Protein AF-A0A120G9X4-F1 (afdb_monomer_lite)

pLDDT: mean 88.67, std 13.16, range [41.5, 98.5]

Foldseek 3Di:
DPPPVVVVLVVLLVVLVVQLCVFQAVVLLVVLVVCLVDQPVNLQCLLLSLLLNLLSQQQSQCLSVLHNVRSLVRSVVSSVVSVVSSVVSPQDPWPAVVLLVLLSNLSSLLSNLQSNLLCVQVPSCSSVVSSVLSVVLVVVLVCLQVPPPPDDLLVLLLRLSSLSSQSNSCRSVVPCPQLNPLSSCLSNQLSCLSVVCVPPHDNPCNCVSSVVSSVVSSVSSVCSCVVVVNPHPSGRRD

Structure (mmCIF, N/CA/C/O backbone):
data_AF-A0A120G9X4-F1
#
_entry.id   AF-A0A120G9X4-F1
#
loop_
_atom_site.group_PDB
_atom_site.id
_atom_site.type_symbol
_atom_site.label_atom_id
_atom_site.label_alt_id
_atom_site.label_comp_id
_atom_site.label_asym_id
_atom_site.label_entity_id
_atom_site.label_seq_id
_atom_site.pdbx_PDB_ins_code
_atom_site.Cartn_x
_atom_site.Cartn_y
_atom_site.Cartn_z
_atom_site.occupancy
_atom_site.B_iso_or_equiv
_atom_site.auth_seq_id
_atom_site.auth_comp_id
_atom_site.auth_asym_id
_atom_site.auth_atom_id
_atom_site.pdbx_PDB_model_num
ATOM 1 N N . MET A 1 1 ? -6.117 -11.565 43.610 1.00 41.62 1 MET A N 1
ATOM 2 C CA . MET A 1 1 ? -6.584 -12.340 42.440 1.00 41.62 1 MET A CA 1
ATOM 3 C C . MET A 1 1 ? -6.349 -11.504 41.195 1.00 41.62 1 MET A C 1
ATOM 5 O O . MET A 1 1 ? -7.044 -10.517 40.993 1.00 41.62 1 MET A O 1
ATOM 9 N N . ASN A 1 2 ? -5.327 -11.844 40.410 1.00 41.59 2 ASN A N 1
ATOM 10 C CA . ASN A 1 2 ? -5.073 -11.199 39.125 1.00 41.59 2 ASN A CA 1
ATOM 11 C C . ASN A 1 2 ? -6.124 -11.704 38.139 1.00 41.59 2 ASN A C 1
ATOM 13 O O . ASN A 1 2 ? -6.166 -12.894 37.839 1.00 41.59 2 ASN A O 1
ATOM 17 N N . SER A 1 3 ? -7.007 -10.814 37.696 1.00 41.50 3 SER A N 1
ATOM 18 C CA . SER A 1 3 ? -8.066 -11.170 36.759 1.00 41.50 3 SER A CA 1
ATOM 19 C C . SER A 1 3 ? -7.439 -11.645 35.432 1.00 41.50 3 SER A C 1
ATOM 21 O O . SER A 1 3 ? -6.643 -10.898 34.850 1.00 41.50 3 SER A O 1
ATOM 23 N N . PRO A 1 4 ? -7.770 -12.847 34.919 1.00 51.06 4 PRO A N 1
ATOM 24 C CA . PRO A 1 4 ? -7.198 -13.407 33.683 1.00 51.06 4 PRO A CA 1
ATOM 25 C C . PRO A 1 4 ? -7.509 -12.586 32.413 1.00 51.06 4 PRO A C 1
ATOM 27 O O . PRO A 1 4 ? -7.002 -12.872 31.332 1.00 51.06 4 PRO A O 1
ATOM 30 N N . THR A 1 5 ? -8.296 -11.515 32.528 1.00 51.66 5 THR A N 1
ATOM 31 C CA . THR A 1 5 ? -8.677 -10.621 31.429 1.00 51.66 5 THR A CA 1
ATOM 32 C C . THR A 1 5 ? -7.565 -9.672 30.970 1.00 51.66 5 THR A C 1
ATOM 34 O O . THR A 1 5 ? -7.611 -9.196 29.836 1.00 51.66 5 THR A O 1
ATOM 37 N N . ASN A 1 6 ? -6.558 -9.390 31.806 1.00 44.16 6 ASN A N 1
ATOM 38 C CA . ASN A 1 6 ? -5.509 -8.417 31.462 1.00 44.16 6 ASN A CA 1
ATOM 39 C C . ASN A 1 6 ? -4.395 -9.014 30.588 1.00 44.16 6 ASN A C 1
ATOM 41 O O . ASN A 1 6 ? -3.895 -8.335 29.692 1.00 44.16 6 ASN A O 1
ATOM 45 N N . ALA A 1 7 ? -4.061 -10.295 30.773 1.00 43.41 7 ALA A N 1
ATOM 46 C CA . ALA A 1 7 ? -3.074 -10.988 29.938 1.00 43.41 7 ALA A CA 1
ATOM 47 C C . ALA A 1 7 ? -3.547 -11.111 28.476 1.00 43.41 7 ALA A C 1
ATOM 49 O O . ALA A 1 7 ? -2.760 -10.948 27.543 1.00 43.41 7 ALA A O 1
ATOM 50 N N . HIS A 1 8 ? -4.858 -11.294 28.272 1.00 44.09 8 HIS A N 1
ATOM 51 C CA . HIS A 1 8 ? -5.455 -11.388 26.941 1.00 44.09 8 HIS A CA 1
ATOM 52 C C . HIS A 1 8 ? -5.400 -10.072 26.152 1.00 44.09 8 HIS A C 1
ATOM 54 O O . HIS A 1 8 ? -5.265 -10.118 24.937 1.00 44.09 8 HIS A O 1
ATOM 60 N N . ARG A 1 9 ? -5.442 -8.902 26.806 1.00 48.69 9 ARG A N 1
ATOM 61 C CA . ARG A 1 9 ? -5.284 -7.603 26.118 1.00 48.69 9 ARG A CA 1
ATOM 62 C C . ARG A 1 9 ? -3.825 -7.242 25.831 1.00 48.69 9 ARG A C 1
ATOM 64 O O . ARG A 1 9 ? -3.584 -6.450 24.931 1.00 48.69 9 ARG A O 1
ATOM 71 N N . ALA A 1 10 ? -2.866 -7.813 26.564 1.00 50.06 10 ALA A N 1
ATOM 72 C CA . ALA A 1 10 ? -1.439 -7.509 26.423 1.00 50.06 10 ALA A CA 1
ATOM 73 C C . ALA A 1 10 ? -0.728 -8.330 25.326 1.00 50.06 10 ALA A C 1
ATOM 75 O O . ALA A 1 10 ? 0.195 -7.826 24.695 1.00 50.06 10 ALA A O 1
ATOM 76 N N . ALA A 1 11 ? -1.167 -9.564 25.043 1.00 54.75 11 ALA A N 1
ATOM 77 C CA . ALA A 1 11 ? -0.566 -10.403 23.992 1.00 54.75 11 ALA A CA 1
ATOM 78 C C . ALA A 1 11 ? -0.955 -9.978 22.556 1.00 54.75 11 ALA A C 1
ATOM 80 O O . ALA A 1 11 ? -0.203 -10.174 21.603 1.00 54.75 11 ALA A O 1
ATOM 81 N N . TRP A 1 12 ? -2.128 -9.368 22.399 1.00 62.56 12 TRP A N 1
ATOM 82 C CA . TRP A 1 12 ? -2.697 -8.954 21.115 1.00 62.56 12 TRP A CA 1
ATOM 83 C C . TRP A 1 12 ? -1.966 -7.783 20.437 1.00 62.56 12 TRP A C 1
ATOM 85 O O . TRP A 1 12 ? -1.772 -7.855 19.223 1.00 62.56 12 TRP A O 1
ATOM 95 N N . PRO A 1 13 ? -1.484 -6.746 21.154 1.00 76.12 13 PRO A N 1
ATOM 96 C CA . PRO A 1 13 ? -0.666 -5.715 20.527 1.00 76.12 13 PRO A CA 1
ATOM 97 C C . PRO A 1 13 ? 0.665 -6.270 20.010 1.00 76.12 13 PRO A C 1
ATOM 99 O O . PRO A 1 13 ? 1.096 -5.861 18.938 1.00 76.12 13 PRO A O 1
ATOM 102 N N . VAL A 1 14 ? 1.294 -7.232 20.700 1.00 89.62 14 VAL A N 1
ATOM 103 C CA . VAL A 1 14 ? 2.577 -7.810 20.253 1.00 89.62 14 VAL A CA 1
ATOM 104 C C . VAL A 1 14 ? 2.416 -8.540 18.923 1.00 89.62 14 VAL A C 1
ATOM 106 O O . VAL A 1 14 ? 3.182 -8.285 17.999 1.00 89.62 14 VAL A O 1
ATOM 109 N N . LEU A 1 15 ? 1.398 -9.397 18.793 1.00 93.00 15 LEU A N 1
ATOM 110 C CA . LEU A 1 15 ? 1.128 -10.106 17.538 1.00 93.00 15 LEU A CA 1
ATOM 111 C C . LEU A 1 15 ? 0.832 -9.137 16.390 1.00 93.00 15 LEU A C 1
ATOM 113 O O . LEU A 1 15 ? 1.376 -9.309 15.303 1.00 93.00 15 LEU A O 1
ATOM 117 N N . ALA A 1 16 ? 0.044 -8.087 16.635 1.00 92.81 16 ALA A N 1
ATOM 118 C CA . ALA A 1 16 ? -0.230 -7.074 15.623 1.00 92.81 16 ALA A CA 1
ATOM 119 C C . ALA A 1 16 ? 1.066 -6.393 15.139 1.00 92.81 16 ALA A C 1
ATOM 121 O O . ALA A 1 16 ? 1.308 -6.309 13.937 1.00 92.81 16 ALA A O 1
ATOM 122 N N . TRP A 1 17 ? 1.956 -5.988 16.048 1.00 95.69 17 TRP A N 1
ATOM 123 C CA . TRP A 1 17 ? 3.245 -5.394 15.674 1.00 95.69 17 TRP A CA 1
ATOM 124 C C . TRP A 1 17 ? 4.194 -6.378 14.986 1.00 95.69 17 TRP A C 1
ATOM 126 O O . TRP A 1 17 ? 4.882 -5.990 14.043 1.00 95.69 17 TRP A O 1
ATOM 136 N N . LEU A 1 18 ? 4.189 -7.655 15.382 1.00 96.12 18 LEU A N 1
ATOM 137 C CA . LEU A 1 18 ? 4.903 -8.701 14.650 1.00 96.12 18 LEU A CA 1
ATOM 138 C C . LEU A 1 18 ? 4.371 -8.827 13.219 1.00 96.12 18 LEU A C 1
ATOM 140 O O . LEU A 1 18 ? 5.168 -8.894 12.292 1.00 96.12 18 LEU A O 1
ATOM 144 N N . THR A 1 19 ? 3.050 -8.780 13.005 1.00 95.31 19 THR A N 1
ATOM 145 C CA . THR A 1 19 ? 2.491 -8.809 11.642 1.00 95.31 19 THR A CA 1
ATOM 146 C C . THR A 1 19 ? 2.863 -7.576 10.818 1.00 95.31 19 THR A C 1
ATOM 148 O O . THR A 1 19 ? 3.171 -7.723 9.638 1.00 95.31 19 THR A O 1
ATOM 151 N N . VAL A 1 20 ? 2.923 -6.386 11.433 1.00 96.44 20 VAL A N 1
ATOM 152 C CA . VAL A 1 20 ? 3.433 -5.162 10.787 1.00 96.44 20 VAL A CA 1
ATOM 153 C C . VAL A 1 20 ? 4.882 -5.359 10.344 1.00 96.44 20 VAL A C 1
ATOM 155 O O . VAL A 1 20 ? 5.210 -5.082 9.194 1.00 96.44 20 VAL A O 1
ATOM 158 N N . ALA A 1 21 ? 5.747 -5.858 11.231 1.00 96.88 21 ALA A N 1
ATOM 159 C CA . ALA A 1 21 ? 7.154 -6.086 10.916 1.00 96.88 21 ALA A CA 1
ATOM 160 C C . ALA A 1 21 ? 7.331 -7.154 9.825 1.00 96.88 21 ALA A C 1
ATOM 162 O O . ALA A 1 21 ? 8.104 -6.959 8.887 1.00 96.88 21 ALA A O 1
ATOM 163 N N . LEU A 1 22 ? 6.591 -8.263 9.915 1.00 96.94 22 LEU A N 1
ATOM 164 C CA . LEU A 1 22 ? 6.694 -9.378 8.978 1.00 96.94 22 LEU A CA 1
ATOM 165 C C . LEU A 1 22 ? 6.179 -9.013 7.584 1.00 96.94 22 LEU A C 1
ATOM 167 O O . LEU A 1 22 ? 6.921 -9.149 6.617 1.00 96.94 22 LEU A O 1
ATOM 171 N N . LEU A 1 23 ? 4.939 -8.531 7.468 1.00 96.38 23 LEU A N 1
ATOM 172 C CA . LEU A 1 23 ? 4.324 -8.249 6.166 1.00 96.38 23 LEU A CA 1
ATOM 173 C C . LEU A 1 23 ? 4.741 -6.899 5.588 1.00 96.38 23 LEU A C 1
ATOM 175 O O . LEU A 1 23 ? 4.760 -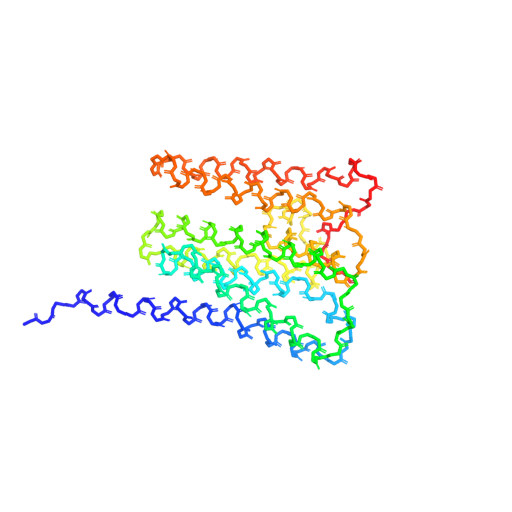6.727 4.375 1.00 96.38 23 LEU A O 1
ATOM 179 N N . GLY A 1 24 ? 5.067 -5.940 6.450 1.00 93.75 24 GLY A N 1
ATOM 180 C CA . GLY A 1 24 ? 5.417 -4.590 6.039 1.00 93.75 24 GLY A CA 1
ATOM 181 C C . GLY A 1 24 ? 6.896 -4.384 5.710 1.00 93.75 24 GLY A C 1
ATOM 182 O O . GLY A 1 24 ? 7.213 -3.514 4.904 1.00 93.75 24 GLY A O 1
ATOM 183 N N . ILE A 1 25 ? 7.802 -5.162 6.318 1.00 96.94 25 ILE A N 1
ATOM 184 C CA . ILE A 1 25 ? 9.256 -4.995 6.147 1.00 96.94 25 ILE A CA 1
ATOM 185 C C . ILE A 1 25 ? 9.936 -6.300 5.758 1.00 96.94 25 ILE A C 1
ATOM 187 O O . ILE A 1 25 ? 10.590 -6.340 4.718 1.00 96.94 25 ILE A O 1
ATOM 191 N N . ALA A 1 26 ? 9.813 -7.351 6.573 1.00 97.62 26 ALA A N 1
ATOM 192 C CA . ALA A 1 26 ? 10.621 -8.556 6.405 1.00 97.62 26 ALA A CA 1
ATOM 193 C C . ALA A 1 26 ? 10.322 -9.263 5.078 1.00 97.62 26 ALA A C 1
ATOM 195 O O . ALA A 1 26 ? 11.243 -9.498 4.304 1.00 97.62 26 ALA A O 1
ATOM 196 N N . ALA A 1 27 ? 9.051 -9.541 4.775 1.00 97.31 27 ALA A N 1
ATOM 197 C CA . ALA A 1 27 ? 8.662 -10.200 3.531 1.00 97.31 27 ALA A CA 1
ATOM 198 C C . ALA A 1 27 ? 9.022 -9.370 2.278 1.00 97.31 27 ALA A C 1
ATOM 200 O O . ALA A 1 27 ? 9.686 -9.925 1.404 1.00 97.31 27 ALA A O 1
ATOM 201 N N . PRO A 1 28 ? 8.715 -8.056 2.189 1.00 97.00 28 PRO A N 1
ATOM 202 C CA . PRO A 1 28 ? 9.179 -7.213 1.082 1.00 97.00 28 PRO A CA 1
ATOM 203 C C . PRO A 1 28 ? 10.707 -7.167 0.931 1.00 97.00 28 PRO A C 1
ATOM 205 O O . PRO A 1 28 ? 11.222 -7.244 -0.180 1.00 97.00 28 PRO A O 1
ATOM 208 N N . THR A 1 29 ? 11.442 -7.083 2.044 1.00 97.69 29 THR A N 1
ATOM 209 C CA . THR A 1 29 ? 12.916 -7.077 2.047 1.00 97.69 29 THR A CA 1
ATOM 210 C C . THR A 1 29 ? 13.467 -8.401 1.523 1.00 97.69 29 THR A C 1
ATOM 212 O O . THR A 1 29 ? 14.329 -8.401 0.652 1.00 97.69 29 THR A O 1
ATOM 215 N N . ILE A 1 30 ? 12.947 -9.531 2.013 1.00 97.44 30 ILE A N 1
ATOM 216 C CA . ILE A 1 30 ? 13.337 -10.868 1.548 1.00 97.44 30 ILE A CA 1
ATOM 217 C C . ILE A 1 30 ? 13.017 -11.031 0.060 1.00 97.44 30 ILE A C 1
ATOM 219 O O . ILE A 1 30 ? 13.845 -11.563 -0.669 1.00 97.44 30 ILE A O 1
ATOM 223 N N . ALA A 1 31 ? 11.864 -10.539 -0.402 1.00 95.81 31 ALA A N 1
ATOM 224 C CA . ALA A 1 31 ? 11.497 -10.585 -1.814 1.00 95.81 31 ALA A CA 1
ATOM 225 C C . ALA A 1 31 ? 12.484 -9.796 -2.692 1.00 95.81 31 ALA A C 1
ATOM 227 O O . ALA A 1 31 ? 12.963 -10.334 -3.684 1.00 95.81 31 ALA A O 1
ATOM 228 N N . LEU A 1 32 ? 12.858 -8.569 -2.305 1.00 95.75 32 LEU A N 1
ATOM 229 C CA . LEU A 1 32 ? 13.875 -7.796 -3.035 1.00 95.75 32 LEU A CA 1
ATOM 230 C C . LEU A 1 32 ? 15.226 -8.519 -3.067 1.00 95.75 32 LEU A C 1
ATOM 232 O O . LEU A 1 32 ? 15.856 -8.591 -4.117 1.00 95.75 32 LEU A O 1
ATOM 236 N N . LEU A 1 33 ? 15.655 -9.085 -1.935 1.00 96.25 33 LEU A N 1
ATOM 237 C CA . LEU A 1 33 ? 16.913 -9.830 -1.848 1.00 96.25 33 LEU A CA 1
ATOM 238 C C . LEU A 1 33 ? 16.900 -11.092 -2.718 1.00 96.25 33 LEU A C 1
ATOM 240 O O . LEU A 1 33 ? 17.894 -11.383 -3.374 1.00 96.25 33 LEU A O 1
ATOM 244 N N . ALA A 1 34 ? 15.781 -11.816 -2.758 1.00 95.00 34 ALA A N 1
ATOM 245 C CA . ALA A 1 34 ? 15.625 -13.011 -3.584 1.00 95.00 34 ALA A CA 1
ATOM 246 C C . ALA A 1 34 ? 15.650 -12.706 -5.092 1.00 95.00 34 ALA A C 1
ATOM 248 O O . ALA A 1 34 ? 15.987 -13.578 -5.885 1.00 95.00 34 ALA A O 1
ATOM 249 N N . LEU A 1 35 ? 15.309 -11.476 -5.489 1.00 93.31 35 LEU A N 1
ATOM 250 C CA . LEU A 1 35 ? 15.298 -11.028 -6.885 1.00 93.31 35 LEU A CA 1
ATOM 251 C C . LEU A 1 35 ? 16.579 -10.284 -7.294 1.00 93.31 35 LEU A C 1
ATOM 253 O O . LEU A 1 35 ? 16.711 -9.890 -8.449 1.00 93.31 35 LEU A O 1
ATOM 257 N N . ALA A 1 36 ? 17.532 -10.100 -6.377 1.00 90.69 36 ALA A N 1
ATOM 258 C CA . ALA A 1 36 ? 18.712 -9.262 -6.591 1.00 90.69 36 ALA A CA 1
ATOM 259 C C . ALA A 1 36 ? 19.686 -9.793 -7.659 1.00 90.69 36 ALA A C 1
ATOM 261 O O . ALA A 1 36 ? 20.534 -9.045 -8.138 1.00 90.69 36 ALA A O 1
ATOM 262 N N . GLU A 1 37 ? 19.586 -11.070 -8.040 1.00 86.69 37 GLU A N 1
ATOM 263 C CA . GLU A 1 37 ? 20.496 -11.685 -9.015 1.00 86.69 37 GLU A CA 1
ATOM 264 C C . GLU A 1 37 ? 20.316 -11.130 -10.434 1.00 86.69 37 GLU A C 1
ATOM 266 O O . GLU A 1 37 ? 21.256 -11.143 -11.230 1.00 86.69 37 GLU A O 1
ATOM 271 N N . THR A 1 38 ? 19.120 -10.635 -10.768 1.00 85.75 38 THR A N 1
ATOM 272 C CA . THR A 1 38 ? 18.814 -10.120 -12.107 1.00 85.75 38 THR A CA 1
ATOM 273 C C . THR A 1 38 ? 17.996 -8.836 -12.037 1.00 85.75 38 THR A C 1
ATOM 275 O O . THR A 1 38 ? 17.010 -8.729 -11.313 1.00 85.75 38 THR A O 1
ATOM 278 N N . LEU A 1 39 ? 18.391 -7.838 -12.834 1.00 86.94 39 LEU A N 1
ATOM 279 C CA . LEU A 1 39 ? 17.760 -6.518 -12.797 1.00 86.94 39 LEU A CA 1
ATOM 280 C C . LEU A 1 39 ? 16.302 -6.537 -13.284 1.00 86.94 39 LEU A C 1
ATOM 282 O O . LEU A 1 39 ? 15.476 -5.792 -12.766 1.00 86.94 39 LEU A O 1
ATOM 286 N N . GLN A 1 40 ? 15.983 -7.370 -14.276 1.00 89.00 40 GLN A N 1
ATOM 287 C CA . GLN A 1 40 ? 14.663 -7.363 -14.906 1.00 89.00 40 GLN A CA 1
ATOM 288 C C . GLN A 1 40 ? 13.548 -7.804 -13.929 1.00 89.00 40 GLN A C 1
ATOM 290 O O . GLN A 1 40 ? 12.656 -6.997 -13.679 1.00 89.00 40 GLN A O 1
ATOM 295 N N . PRO A 1 41 ? 13.638 -8.964 -13.244 1.00 88.50 41 PRO A N 1
ATOM 296 C CA . PRO A 1 41 ? 12.674 -9.335 -12.204 1.00 88.50 41 PRO A CA 1
ATOM 297 C C . PRO A 1 41 ? 12.582 -8.332 -11.051 1.00 88.50 41 PRO A C 1
ATOM 299 O O . PRO A 1 41 ? 11.506 -8.142 -10.487 1.00 88.50 41 PRO A O 1
ATOM 302 N N . LEU A 1 42 ? 13.686 -7.662 -10.703 1.00 89.19 42 LEU A N 1
ATOM 303 C CA . LEU A 1 42 ? 13.687 -6.620 -9.676 1.00 89.19 42 LEU A CA 1
ATOM 304 C C . LEU A 1 42 ? 12.862 -5.392 -10.102 1.00 89.19 42 LEU A C 1
ATOM 306 O O . LEU A 1 42 ? 12.105 -4.852 -9.294 1.00 89.19 42 LEU A O 1
ATOM 310 N N . LEU A 1 43 ? 12.975 -4.962 -11.363 1.00 89.00 43 LEU A N 1
ATOM 311 C CA . LEU A 1 43 ? 12.152 -3.887 -11.930 1.00 89.00 43 LEU A CA 1
ATOM 312 C C . LEU A 1 43 ? 10.673 -4.298 -11.983 1.00 89.00 43 LEU A C 1
ATOM 314 O O . LEU A 1 43 ? 9.802 -3.553 -11.530 1.00 89.00 43 LEU A O 1
ATOM 318 N N . ASP A 1 44 ? 10.396 -5.511 -12.454 1.00 88.62 44 ASP A N 1
ATOM 319 C CA . ASP A 1 44 ? 9.039 -6.024 -12.660 1.00 88.62 44 ASP A CA 1
ATOM 320 C C . ASP A 1 44 ? 8.299 -6.288 -11.335 1.00 88.62 44 ASP A C 1
ATOM 322 O O . ASP A 1 44 ? 7.093 -6.059 -11.228 1.00 88.62 44 ASP A O 1
ATOM 326 N N . ALA A 1 45 ? 9.016 -6.674 -10.278 1.00 91.50 45 ALA A N 1
ATOM 327 C CA . ALA A 1 45 ? 8.446 -6.889 -8.948 1.00 91.50 45 ALA A CA 1
ATOM 328 C C . ALA A 1 45 ? 8.542 -5.668 -8.014 1.00 91.50 45 ALA A C 1
ATOM 330 O O . ALA A 1 45 ? 7.921 -5.660 -6.948 1.00 91.50 45 ALA A O 1
ATOM 331 N N . GLY A 1 46 ? 9.272 -4.612 -8.386 1.00 91.75 46 GLY A N 1
ATOM 332 C CA . GLY A 1 46 ? 9.474 -3.438 -7.529 1.00 91.75 46 GLY A CA 1
ATOM 333 C C . GLY A 1 46 ? 8.165 -2.743 -7.137 1.00 91.75 46 GLY A C 1
ATOM 334 O O . GLY A 1 46 ? 7.939 -2.447 -5.962 1.00 91.75 46 GLY A O 1
ATOM 335 N N . GLY A 1 47 ? 7.265 -2.544 -8.106 1.00 93.31 47 GLY A N 1
ATOM 336 C CA . GLY A 1 47 ? 5.933 -1.980 -7.881 1.00 93.31 47 GLY A CA 1
ATOM 337 C C . GLY A 1 47 ? 5.060 -2.778 -6.901 1.00 93.31 47 GLY A C 1
ATOM 338 O O . GLY A 1 47 ? 4.635 -2.200 -5.893 1.00 93.31 47 GLY A O 1
ATOM 339 N N . PRO A 1 48 ? 4.794 -4.083 -7.125 1.00 94.75 48 PRO A N 1
ATOM 340 C CA . PRO A 1 48 ? 3.951 -4.859 -6.218 1.00 94.75 48 PRO A CA 1
ATOM 341 C C . PRO A 1 48 ? 4.591 -5.044 -4.837 1.00 94.75 48 PRO A C 1
ATOM 343 O O . PRO A 1 48 ? 3.882 -4.963 -3.833 1.00 94.75 48 PRO A O 1
ATOM 346 N N . ILE A 1 49 ? 5.918 -5.214 -4.746 1.00 96.81 49 ILE A N 1
ATOM 347 C CA . ILE A 1 49 ? 6.617 -5.317 -3.456 1.00 96.81 49 ILE A CA 1
ATOM 348 C C . ILE A 1 49 ? 6.453 -4.027 -2.644 1.00 96.81 49 ILE A C 1
ATOM 350 O O . ILE A 1 49 ? 6.111 -4.081 -1.459 1.00 96.81 49 ILE A O 1
ATOM 354 N N . LEU A 1 50 ? 6.646 -2.861 -3.272 1.00 97.12 50 LEU A N 1
ATOM 355 C CA . LEU A 1 50 ? 6.466 -1.572 -2.605 1.00 97.12 50 LEU A CA 1
ATOM 356 C C . LEU A 1 50 ? 5.003 -1.358 -2.189 1.00 97.12 50 LEU A C 1
ATOM 358 O O . LEU A 1 50 ? 4.744 -0.938 -1.062 1.00 97.12 50 LEU A O 1
ATOM 362 N N . ALA A 1 51 ? 4.041 -1.686 -3.057 1.00 97.81 51 ALA A N 1
ATOM 363 C CA . ALA A 1 51 ? 2.613 -1.601 -2.752 1.00 97.81 51 ALA A CA 1
ATOM 364 C C . ALA A 1 51 ? 2.226 -2.446 -1.538 1.00 97.81 51 ALA A C 1
ATOM 366 O O . ALA A 1 51 ? 1.632 -1.919 -0.596 1.00 97.81 51 ALA A O 1
ATOM 367 N N . LEU A 1 52 ? 2.609 -3.723 -1.522 1.00 97.94 52 LEU A N 1
ATOM 368 C CA . LEU A 1 52 ? 2.306 -4.635 -0.422 1.00 97.94 52 LEU A CA 1
ATOM 369 C C . LEU A 1 52 ? 3.032 -4.246 0.870 1.00 97.94 52 LEU A C 1
ATOM 371 O O . LEU A 1 52 ? 2.419 -4.284 1.935 1.00 97.94 52 LEU A O 1
ATOM 375 N N . GLY A 1 53 ? 4.288 -3.796 0.793 1.00 98.00 53 GLY A N 1
ATOM 376 C CA . GLY A 1 53 ? 5.030 -3.308 1.959 1.00 98.00 53 GLY A CA 1
ATOM 377 C C . GLY A 1 53 ? 4.385 -2.071 2.592 1.00 98.00 53 GLY A C 1
ATOM 378 O O . GLY A 1 53 ? 4.127 -2.047 3.798 1.00 98.00 53 GLY A O 1
ATOM 379 N N . LEU A 1 54 ? 4.033 -1.067 1.779 1.00 98.50 54 LEU A N 1
ATOM 380 C CA . LEU A 1 54 ? 3.321 0.132 2.239 1.00 98.50 54 LEU A CA 1
ATOM 381 C C . LEU A 1 54 ? 1.935 -0.197 2.795 1.00 98.50 54 LEU A C 1
ATOM 383 O O . LEU A 1 54 ? 1.513 0.387 3.795 1.00 98.50 54 LEU A O 1
ATOM 387 N N . MET A 1 55 ? 1.225 -1.131 2.164 1.00 98.38 55 MET A N 1
ATOM 388 C CA . MET A 1 55 ? -0.080 -1.588 2.619 1.00 98.38 55 MET A CA 1
ATOM 389 C C . MET A 1 55 ? 0.028 -2.316 3.961 1.00 98.38 55 MET A C 1
ATOM 391 O O . MET A 1 55 ? -0.700 -1.972 4.890 1.00 98.38 55 MET A O 1
ATOM 395 N N . GLY A 1 56 ? 0.972 -3.249 4.103 1.00 97.50 56 GLY A N 1
ATOM 396 C CA . GLY A 1 56 ? 1.249 -3.967 5.345 1.00 97.50 56 GLY A CA 1
ATOM 397 C C . GLY A 1 56 ? 1.615 -3.019 6.486 1.00 97.50 56 GLY A C 1
ATOM 398 O O . GLY A 1 56 ? 0.971 -3.039 7.534 1.00 97.50 56 GLY A O 1
ATOM 399 N N . LEU A 1 57 ? 2.578 -2.119 6.271 1.00 98.19 57 LEU A N 1
ATOM 400 C CA . LEU A 1 57 ? 2.965 -1.119 7.270 1.00 98.19 57 LEU A CA 1
ATOM 401 C C . LEU A 1 57 ? 1.823 -0.170 7.608 1.00 98.19 57 LEU A C 1
ATOM 403 O O . LEU A 1 57 ? 1.459 -0.015 8.770 1.00 98.19 57 LEU A O 1
ATOM 407 N N . GLY A 1 58 ? 1.255 0.476 6.596 1.00 97.88 58 GLY A N 1
ATOM 408 C CA . GLY A 1 58 ? 0.290 1.545 6.787 1.00 97.88 58 GLY A CA 1
ATOM 409 C C . GLY A 1 58 ? -1.036 1.040 7.334 1.00 97.88 58 GLY A C 1
ATOM 410 O O . GLY A 1 58 ? -1.534 1.552 8.338 1.00 97.88 58 GLY A O 1
ATOM 411 N N . MET A 1 59 ? -1.611 0.025 6.688 1.00 98.12 59 MET A N 1
ATOM 412 C CA . MET A 1 59 ? -2.932 -0.494 7.031 1.00 98.12 59 MET A CA 1
ATOM 413 C C . MET A 1 59 ? -2.908 -1.244 8.360 1.00 98.12 59 MET A C 1
ATOM 415 O O . MET A 1 59 ? -3.726 -0.946 9.232 1.00 98.12 59 MET A O 1
ATOM 419 N N . ILE A 1 60 ? -1.966 -2.177 8.550 1.00 97.56 60 ILE A N 1
ATOM 420 C CA . ILE A 1 60 ? -1.924 -2.988 9.772 1.00 97.56 60 ILE A CA 1
ATOM 421 C C . ILE A 1 60 ? -1.505 -2.119 10.961 1.00 97.56 60 ILE A C 1
ATOM 423 O O . ILE A 1 60 ? -2.148 -2.203 12.004 1.00 97.56 60 ILE A O 1
ATOM 427 N N . ALA A 1 61 ? -0.523 -1.216 10.827 1.00 97.06 61 ALA A N 1
ATOM 428 C CA . ALA A 1 61 ? -0.121 -0.377 11.960 1.00 97.06 61 ALA A CA 1
ATOM 429 C C . ALA A 1 61 ? -1.178 0.671 12.333 1.00 97.06 61 ALA A C 1
ATOM 431 O O . ALA A 1 61 ? -1.399 0.921 13.522 1.00 97.06 61 ALA A O 1
ATOM 432 N N . ALA A 1 62 ? -1.877 1.270 11.359 1.00 96.44 62 ALA A N 1
ATOM 433 C CA . ALA A 1 62 ? -3.010 2.150 11.659 1.00 96.44 62 ALA A CA 1
ATOM 434 C C . ALA A 1 62 ? -4.151 1.378 12.341 1.00 96.44 62 ALA A C 1
ATOM 436 O O . ALA A 1 62 ? -4.754 1.886 13.288 1.00 96.44 62 ALA A O 1
ATOM 437 N N . ALA A 1 63 ? -4.409 0.140 11.907 1.00 95.94 63 ALA A N 1
ATOM 438 C CA . ALA A 1 63 ? -5.417 -0.726 12.508 1.00 95.94 63 ALA A CA 1
ATOM 439 C C . ALA A 1 63 ? -5.038 -1.201 13.924 1.00 95.94 63 ALA A C 1
ATOM 441 O O . ALA A 1 63 ? -5.896 -1.263 14.801 1.00 95.94 63 ALA A O 1
ATOM 442 N N . ALA A 1 64 ? -3.760 -1.501 14.161 1.00 94.62 64 ALA A N 1
ATOM 443 C CA . ALA A 1 64 ? -3.236 -1.961 15.446 1.00 94.62 64 ALA A CA 1
ATOM 444 C C . ALA A 1 64 ? -3.162 -0.835 16.485 1.00 94.62 64 ALA A C 1
ATOM 446 O O . ALA A 1 64 ? -3.501 -1.029 17.649 1.00 94.62 64 ALA A O 1
ATOM 447 N N . SER A 1 65 ? -2.728 0.358 16.068 1.00 93.62 65 SER A N 1
ATOM 448 C CA . SER A 1 65 ? -2.583 1.517 16.959 1.00 93.62 65 SER A CA 1
ATOM 449 C C . SER A 1 65 ? -3.875 2.316 17.149 1.00 93.62 65 SER A C 1
ATOM 451 O O . SER A 1 65 ? -3.962 3.136 18.064 1.00 93.62 65 SER A O 1
ATOM 453 N N . GLY A 1 66 ? -4.852 2.148 16.250 1.00 91.50 66 GLY A N 1
ATOM 454 C CA . GLY A 1 66 ? -6.038 3.001 16.164 1.00 91.50 66 GLY A CA 1
ATOM 455 C C . GLY A 1 66 ? -5.733 4.450 15.765 1.00 91.50 66 GLY A C 1
ATOM 456 O O . GLY A 1 66 ? -6.589 5.323 15.917 1.00 91.50 66 GLY A O 1
ATOM 457 N N . ARG A 1 67 ? -4.516 4.738 15.281 1.00 93.19 67 ARG A N 1
ATOM 458 C CA . ARG A 1 67 ? -4.036 6.089 14.967 1.00 93.19 67 ARG A CA 1
ATOM 459 C C . ARG A 1 67 ? -3.559 6.161 13.522 1.00 93.19 67 ARG A C 1
ATOM 461 O O . ARG A 1 67 ? -2.573 5.531 13.153 1.00 93.19 67 ARG A O 1
ATOM 468 N N . LEU A 1 68 ? -4.211 7.015 12.731 1.00 94.75 68 LEU A N 1
ATOM 469 C CA . LEU A 1 68 ? -3.872 7.239 11.320 1.00 94.75 68 LEU A CA 1
ATOM 470 C C . LEU A 1 68 ? -2.389 7.598 11.131 1.00 94.75 68 LEU A C 1
ATOM 472 O O . LEU A 1 68 ? -1.707 7.002 10.305 1.00 94.75 68 LEU A O 1
ATOM 476 N N . TRP A 1 69 ? -1.886 8.551 11.922 1.00 97.25 69 TRP A N 1
ATOM 477 C CA . TRP A 1 69 ? -0.534 9.086 11.751 1.00 97.25 69 TRP A CA 1
ATOM 478 C C . TRP A 1 69 ? 0.562 8.039 11.985 1.00 97.25 69 TRP A C 1
ATOM 480 O O . TRP A 1 69 ? 1.600 8.112 11.337 1.00 97.25 69 TRP A O 1
ATOM 490 N N . VAL A 1 70 ? 0.335 7.053 12.863 1.00 96.94 70 VAL A N 1
ATOM 491 C CA . VAL A 1 70 ? 1.316 5.992 13.144 1.00 96.94 70 VAL A CA 1
ATOM 492 C C . VAL A 1 70 ? 1.529 5.140 11.899 1.00 96.94 70 VAL A C 1
ATOM 494 O O . VAL A 1 70 ? 2.666 4.915 11.497 1.00 96.94 70 VAL A O 1
ATOM 497 N N . GLY A 1 71 ? 0.436 4.728 11.251 1.00 97.56 71 GLY A N 1
ATOM 498 C CA . GLY A 1 71 ? 0.517 4.012 9.982 1.00 97.56 71 GLY A CA 1
ATOM 499 C C . GLY A 1 71 ? 1.171 4.851 8.885 1.00 97.56 71 GLY A C 1
ATOM 500 O O . GLY A 1 71 ? 1.997 4.328 8.148 1.00 97.56 71 GLY A O 1
ATOM 501 N N . VAL A 1 72 ? 0.857 6.152 8.801 1.00 98.50 72 VAL A N 1
ATOM 502 C CA . VAL A 1 72 ? 1.463 7.051 7.800 1.00 98.50 72 VAL A CA 1
ATOM 503 C C . VAL A 1 72 ? 2.975 7.129 7.976 1.00 98.50 72 VAL A C 1
ATOM 505 O O . VAL A 1 72 ? 3.708 6.913 7.018 1.00 98.50 72 VAL A O 1
ATOM 508 N N . VAL A 1 73 ? 3.447 7.400 9.195 1.00 98.50 73 VAL A N 1
ATOM 509 C CA . VAL A 1 73 ? 4.883 7.510 9.479 1.00 98.50 73 VAL A CA 1
ATOM 510 C C . VAL A 1 73 ? 5.599 6.201 9.157 1.00 98.50 73 VAL A C 1
ATOM 512 O O . VAL A 1 73 ? 6.608 6.221 8.458 1.00 98.50 73 VAL A O 1
ATOM 515 N N . LEU A 1 74 ? 5.069 5.063 9.615 1.00 98.38 74 LEU A N 1
ATOM 516 C CA . LEU A 1 74 ? 5.705 3.768 9.377 1.00 98.38 74 LEU A CA 1
ATOM 517 C C . LEU A 1 74 ? 5.719 3.384 7.899 1.00 98.38 74 LEU A C 1
ATOM 519 O O . LEU A 1 74 ? 6.749 2.929 7.417 1.00 98.38 74 LEU A O 1
ATOM 523 N N . ALA A 1 75 ? 4.624 3.607 7.171 1.00 98.38 75 ALA A N 1
ATOM 524 C CA . ALA A 1 75 ? 4.579 3.350 5.737 1.00 98.38 75 ALA A CA 1
ATOM 525 C C . ALA A 1 75 ? 5.585 4.225 4.979 1.00 98.38 75 ALA A C 1
ATOM 527 O O . ALA A 1 75 ? 6.349 3.698 4.182 1.00 98.38 75 ALA A O 1
ATOM 528 N N . LEU A 1 76 ? 5.670 5.529 5.268 1.00 98.50 76 LEU A N 1
ATOM 529 C CA . LEU A 1 76 ? 6.652 6.400 4.612 1.00 98.50 76 LEU A CA 1
ATOM 530 C C . LEU A 1 76 ? 8.095 5.968 4.908 1.00 98.50 76 LEU A C 1
ATOM 532 O O . LEU A 1 76 ? 8.900 5.881 3.984 1.00 98.50 76 LEU A O 1
ATOM 536 N N . LEU A 1 77 ? 8.413 5.647 6.167 1.00 98.31 77 LEU A N 1
ATOM 537 C CA . LEU A 1 77 ? 9.739 5.142 6.542 1.00 98.31 77 LEU A CA 1
ATOM 538 C C . LEU A 1 77 ? 10.065 3.819 5.841 1.00 98.31 77 LEU A C 1
ATOM 540 O O . LEU A 1 77 ? 11.168 3.656 5.325 1.00 98.31 77 LEU A O 1
ATOM 544 N N . GLY A 1 78 ? 9.107 2.894 5.776 1.00 97.75 78 GLY A N 1
ATOM 545 C CA . GLY A 1 78 ? 9.279 1.636 5.056 1.00 97.75 78 GLY A CA 1
ATOM 546 C C . GLY A 1 78 ? 9.410 1.818 3.549 1.00 97.75 78 GLY A C 1
ATOM 547 O O . GLY A 1 78 ? 10.229 1.149 2.936 1.00 97.75 78 GLY A O 1
ATOM 548 N N . GLY A 1 79 ? 8.676 2.757 2.951 1.00 96.75 79 GLY A N 1
ATOM 549 C CA . GLY A 1 79 ? 8.823 3.104 1.539 1.00 96.75 79 GLY A CA 1
ATOM 550 C C . GLY A 1 79 ? 10.222 3.626 1.225 1.00 96.75 79 GLY A C 1
ATOM 551 O O . GLY A 1 79 ? 10.855 3.150 0.287 1.00 96.75 79 GLY A O 1
ATOM 552 N N . VAL A 1 80 ? 10.741 4.544 2.051 1.00 97.25 80 VAL A N 1
ATOM 553 C CA . VAL A 1 80 ? 12.125 5.038 1.940 1.00 97.25 80 VAL A CA 1
ATOM 554 C C . VAL A 1 80 ? 13.128 3.893 2.082 1.00 97.25 80 VAL A C 1
ATOM 556 O O . VAL A 1 80 ? 14.053 3.799 1.278 1.00 97.25 80 VAL A O 1
ATOM 559 N N . TRP A 1 81 ? 12.931 3.005 3.062 1.00 97.81 81 TRP A N 1
ATOM 560 C CA . TRP A 1 81 ? 13.772 1.823 3.249 1.00 97.81 81 TRP A CA 1
ATOM 561 C C . TRP A 1 81 ? 13.776 0.912 2.016 1.00 97.81 81 TRP A C 1
ATOM 563 O O . TRP A 1 81 ? 14.847 0.596 1.510 1.00 97.81 81 TRP A O 1
ATOM 573 N N . LEU A 1 82 ? 12.606 0.523 1.504 1.00 97.06 82 LEU A N 1
ATOM 574 C CA . LEU A 1 82 ? 12.493 -0.404 0.374 1.00 97.06 82 LEU A CA 1
ATOM 575 C C . LEU A 1 82 ? 13.060 0.189 -0.919 1.00 97.06 82 LEU A C 1
ATOM 577 O O . LEU A 1 82 ? 13.735 -0.518 -1.659 1.00 97.06 82 LEU A O 1
ATOM 581 N N . ILE A 1 83 ? 12.852 1.486 -1.167 1.00 95.75 83 ILE A N 1
ATOM 582 C CA . ILE A 1 83 ? 13.453 2.183 -2.315 1.00 95.75 83 ILE A CA 1
ATOM 583 C C . ILE A 1 83 ? 14.972 2.255 -2.170 1.00 95.75 83 ILE A C 1
ATOM 585 O O . ILE A 1 83 ? 15.693 1.975 -3.125 1.00 95.75 83 ILE A O 1
ATOM 589 N N . GLY A 1 84 ? 15.468 2.611 -0.981 1.00 96.00 84 GLY A N 1
ATOM 590 C CA . GLY A 1 84 ? 16.903 2.655 -0.706 1.00 96.00 84 GLY A CA 1
ATOM 591 C C . GLY A 1 84 ? 17.558 1.286 -0.872 1.00 96.00 84 GLY A C 1
ATOM 592 O O . GLY A 1 84 ? 18.618 1.182 -1.487 1.00 96.00 84 GLY A O 1
ATOM 593 N N . LEU A 1 85 ? 16.896 0.232 -0.390 1.00 96.69 85 LEU A N 1
ATOM 594 C CA . LEU A 1 85 ? 17.341 -1.145 -0.559 1.00 96.69 85 LEU A CA 1
ATOM 595 C C . LEU A 1 85 ? 17.348 -1.553 -2.035 1.00 96.69 85 LEU A C 1
ATOM 597 O O . LEU A 1 85 ? 18.358 -2.061 -2.500 1.00 96.69 85 LEU A O 1
ATOM 601 N N . ALA A 1 86 ? 16.277 -1.293 -2.789 1.00 94.12 86 ALA A N 1
ATOM 602 C CA . ALA A 1 86 ? 16.231 -1.604 -4.217 1.00 94.12 86 ALA A CA 1
ATOM 603 C C . ALA A 1 86 ? 17.355 -0.892 -4.995 1.00 94.12 86 ALA A C 1
ATOM 605 O O . ALA A 1 86 ? 18.026 -1.511 -5.819 1.00 94.12 86 ALA A O 1
ATOM 606 N N . GLY A 1 87 ? 17.631 0.377 -4.672 1.00 93.69 87 GLY A N 1
ATOM 607 C CA . GLY A 1 87 ? 18.775 1.107 -5.225 1.00 93.69 87 GLY A CA 1
ATOM 608 C C . GLY A 1 87 ? 20.124 0.475 -4.858 1.00 93.69 87 GLY A C 1
ATOM 609 O O . GLY A 1 87 ? 20.992 0.338 -5.716 1.00 93.69 87 GLY A O 1
ATOM 610 N N . ALA A 1 88 ? 20.295 0.023 -3.611 1.00 95.56 88 ALA A N 1
ATOM 611 C CA . ALA A 1 88 ? 21.500 -0.691 -3.175 1.00 95.56 88 ALA A CA 1
ATOM 612 C C . ALA A 1 88 ? 21.683 -2.053 -3.871 1.00 95.56 88 ALA A C 1
ATOM 614 O O . ALA A 1 88 ? 22.813 -2.510 -4.027 1.00 95.56 88 ALA A O 1
ATOM 615 N N . LEU A 1 89 ? 20.590 -2.675 -4.321 1.00 94.19 89 LEU A N 1
ATOM 616 C CA . LEU A 1 89 ? 20.584 -3.916 -5.103 1.00 94.19 89 LEU A CA 1
ATOM 617 C C . LEU A 1 89 ? 20.774 -3.683 -6.614 1.00 94.19 89 LEU A C 1
ATOM 619 O O . LEU A 1 89 ? 20.673 -4.622 -7.396 1.00 94.19 89 LEU A O 1
ATOM 623 N N . GLY A 1 90 ? 21.075 -2.451 -7.036 1.00 90.75 90 GLY A N 1
ATOM 624 C CA . GLY A 1 90 ? 21.425 -2.133 -8.421 1.00 90.75 90 GLY A CA 1
ATOM 625 C C . GLY A 1 90 ? 20.261 -1.657 -9.289 1.00 90.75 90 GLY A C 1
ATOM 626 O O . GLY A 1 90 ? 20.439 -1.509 -10.499 1.00 90.75 90 GLY A O 1
ATOM 627 N N . MET A 1 91 ? 19.089 -1.380 -8.706 1.00 90.44 91 MET A N 1
ATOM 628 C CA . MET A 1 91 ? 17.993 -0.746 -9.440 1.00 90.44 91 MET A CA 1
ATOM 629 C C . MET A 1 91 ? 18.434 0.647 -9.933 1.00 90.44 91 MET A C 1
ATOM 631 O O . MET A 1 91 ? 18.990 1.423 -9.146 1.00 90.44 91 MET A O 1
ATOM 635 N N . PRO A 1 92 ? 18.219 0.988 -11.219 1.00 87.38 92 PRO A N 1
ATOM 636 C CA . PRO A 1 92 ? 18.640 2.268 -11.766 1.00 87.38 92 PRO A CA 1
ATOM 637 C C . PRO A 1 92 ? 17.948 3.441 -11.056 1.00 87.38 92 PRO A C 1
ATOM 639 O O . PRO A 1 92 ? 16.881 3.273 -10.456 1.00 87.38 92 PRO A O 1
ATOM 642 N N . PRO A 1 93 ? 18.526 4.652 -11.150 1.00 86.25 93 PRO A N 1
ATOM 643 C CA . PRO A 1 93 ? 17.895 5.855 -10.635 1.00 86.25 93 PRO A CA 1
ATOM 644 C C . PRO A 1 93 ? 16.466 6.011 -11.157 1.00 86.25 93 PRO A C 1
ATOM 646 O O . PRO A 1 93 ? 16.176 5.741 -12.323 1.00 86.25 93 PRO A O 1
ATOM 649 N N . LEU A 1 94 ? 15.584 6.488 -10.281 1.00 85.62 94 LEU A N 1
ATOM 650 C CA . LEU A 1 94 ? 14.174 6.698 -10.590 1.00 85.62 94 LEU A CA 1
ATOM 651 C C . LEU A 1 94 ? 14.011 7.640 -11.786 1.00 85.62 94 LEU A C 1
ATOM 653 O O . LEU A 1 94 ? 14.499 8.770 -11.755 1.00 85.62 94 LEU A O 1
ATOM 657 N N . LEU A 1 95 ? 13.260 7.205 -12.798 1.00 84.81 95 LEU A N 1
ATOM 658 C CA . LEU A 1 95 ? 12.967 8.027 -13.974 1.00 84.81 95 LEU A CA 1
ATOM 659 C C . LEU A 1 95 ? 12.039 9.201 -13.631 1.00 84.81 95 LEU A C 1
ATOM 661 O O . LEU A 1 95 ? 12.196 10.293 -14.173 1.00 84.81 95 LEU A O 1
ATOM 665 N N . GLN A 1 96 ? 11.086 8.994 -12.715 1.00 89.06 96 GLN A N 1
ATOM 666 C CA . GLN A 1 96 ? 10.117 10.013 -12.298 1.00 89.06 96 GLN A CA 1
ATOM 667 C C . GLN A 1 96 ? 10.022 10.114 -10.759 1.00 89.06 96 GLN A C 1
ATOM 669 O O . GLN A 1 96 ? 9.007 9.732 -10.168 1.00 89.06 96 GLN A O 1
ATOM 674 N N . PRO A 1 97 ? 11.049 10.648 -10.064 1.00 90.94 97 PRO A N 1
ATOM 675 C CA . PRO A 1 97 ? 11.119 10.624 -8.598 1.00 90.94 97 PRO A CA 1
ATOM 676 C C . PRO A 1 97 ? 10.001 11.432 -7.924 1.00 90.94 97 PRO A C 1
ATOM 678 O O . PRO A 1 97 ? 9.462 11.007 -6.903 1.00 90.94 97 PRO A O 1
ATOM 681 N N . LEU A 1 98 ? 9.608 12.572 -8.506 1.00 91.94 98 LEU A N 1
ATOM 682 C CA . LEU A 1 98 ? 8.506 13.389 -7.984 1.00 91.94 98 LEU A CA 1
ATOM 683 C C . LEU A 1 98 ? 7.159 12.663 -8.092 1.00 91.94 98 LEU A C 1
ATOM 685 O O . LEU A 1 98 ? 6.364 12.697 -7.153 1.00 91.94 98 LEU A O 1
ATOM 689 N N . PHE A 1 99 ? 6.922 11.977 -9.212 1.00 92.19 99 PHE A N 1
ATOM 690 C CA . PHE A 1 99 ? 5.705 11.197 -9.419 1.00 92.19 99 PHE A CA 1
ATOM 691 C C . PHE A 1 99 ? 5.648 10.000 -8.464 1.00 92.19 99 PHE A C 1
ATOM 693 O O . PHE A 1 99 ? 4.620 9.791 -7.821 1.00 92.19 99 PHE A O 1
ATOM 700 N N . LEU A 1 100 ? 6.769 9.286 -8.277 1.00 94.50 100 LEU A N 1
ATOM 701 C CA . LEU A 1 100 ? 6.855 8.207 -7.290 1.00 94.50 100 LEU A CA 1
ATOM 702 C C . LEU A 1 100 ? 6.547 8.719 -5.878 1.00 94.50 100 LEU A C 1
ATOM 704 O O . LEU A 1 100 ? 5.732 8.129 -5.174 1.00 94.50 100 LEU A O 1
ATOM 708 N N . GLY A 1 101 ? 7.161 9.834 -5.472 1.00 95.44 101 GLY A N 1
ATOM 709 C CA . GLY A 1 101 ? 6.921 10.436 -4.160 1.00 95.44 101 GLY A CA 1
ATOM 710 C C . GLY A 1 101 ? 5.445 10.774 -3.939 1.00 95.44 101 GLY A C 1
ATOM 711 O O . GLY A 1 101 ? 4.877 10.442 -2.897 1.00 95.44 101 GLY A O 1
ATOM 712 N N . PHE A 1 102 ? 4.792 11.362 -4.943 1.00 95.75 102 PHE A N 1
ATOM 713 C CA . PHE A 1 102 ? 3.362 11.659 -4.894 1.00 95.75 102 PHE A CA 1
ATOM 714 C C . PHE A 1 102 ? 2.501 10.390 -4.801 1.00 95.75 102 PHE A C 1
ATOM 716 O O . PHE A 1 102 ? 1.604 10.311 -3.957 1.00 95.75 102 PHE A O 1
ATOM 723 N N . ALA A 1 103 ? 2.808 9.371 -5.610 1.00 96.44 103 ALA A N 1
ATOM 724 C CA . ALA A 1 103 ? 2.123 8.085 -5.576 1.00 96.44 103 ALA A CA 1
ATOM 725 C C . ALA A 1 103 ? 2.243 7.411 -4.200 1.00 96.44 103 ALA A C 1
ATOM 727 O O . ALA A 1 103 ? 1.251 6.908 -3.673 1.00 96.44 103 ALA A O 1
ATOM 728 N N . ILE A 1 104 ? 3.427 7.453 -3.579 1.00 97.94 104 ILE A N 1
ATOM 729 C CA . ILE A 1 104 ? 3.673 6.884 -2.246 1.00 97.94 104 ILE A CA 1
ATOM 730 C C . ILE A 1 104 ? 2.833 7.589 -1.191 1.00 97.94 104 ILE A C 1
ATOM 732 O O . ILE A 1 104 ? 2.228 6.920 -0.352 1.00 97.94 104 ILE A O 1
ATOM 736 N N . VAL A 1 105 ? 2.754 8.921 -1.232 1.00 98.19 105 VAL A N 1
ATOM 737 C CA . VAL A 1 105 ? 1.927 9.691 -0.295 1.00 98.19 105 VAL A CA 1
ATOM 738 C C . VAL A 1 105 ? 0.454 9.305 -0.440 1.00 98.19 105 VAL A C 1
ATOM 740 O O . VAL A 1 105 ? -0.195 9.001 0.562 1.00 98.19 105 VAL A O 1
ATOM 743 N N . ILE A 1 106 ? -0.070 9.251 -1.668 1.00 98.19 106 ILE A N 1
ATOM 744 C CA . ILE A 1 106 ? -1.467 8.871 -1.922 1.00 98.19 106 ILE A CA 1
ATOM 745 C C . ILE A 1 106 ? -1.751 7.436 -1.468 1.00 98.19 106 ILE A C 1
ATOM 747 O O . ILE A 1 106 ? -2.716 7.208 -0.735 1.00 98.19 106 ILE A O 1
ATOM 751 N N . ALA A 1 107 ? -0.916 6.474 -1.865 1.00 98.19 107 ALA A N 1
ATOM 752 C CA . ALA A 1 107 ? -1.075 5.072 -1.490 1.00 98.19 107 ALA A CA 1
ATOM 753 C C . ALA A 1 107 ? -1.024 4.901 0.035 1.00 98.19 107 ALA A C 1
ATOM 755 O O . ALA A 1 107 ? -1.907 4.275 0.622 1.00 98.19 107 ALA A O 1
ATOM 756 N N . THR A 1 108 ? -0.058 5.548 0.691 1.00 98.44 108 THR A N 1
ATOM 757 C CA . THR A 1 108 ? 0.084 5.550 2.151 1.00 98.44 108 THR A CA 1
ATOM 758 C C . THR A 1 108 ? -1.170 6.084 2.834 1.00 98.44 108 THR A C 1
ATOM 760 O O . THR A 1 108 ? -1.715 5.433 3.727 1.00 98.44 108 THR A O 1
ATOM 763 N N . LEU A 1 109 ? -1.675 7.247 2.415 1.00 98.00 109 LEU A N 1
ATOM 764 C CA . LEU A 1 109 ? -2.906 7.812 2.971 1.00 98.00 109 LEU A CA 1
ATOM 765 C C . LEU A 1 109 ? -4.104 6.880 2.752 1.00 98.00 109 LEU A C 1
ATOM 767 O O . LEU A 1 109 ? -4.914 6.704 3.659 1.00 98.00 109 LEU A O 1
ATOM 771 N N . SER A 1 110 ? -4.194 6.241 1.586 1.00 97.81 110 SER A N 1
ATOM 772 C CA . SER A 1 110 ? -5.271 5.306 1.259 1.00 97.81 110 SER A CA 1
ATOM 773 C C . SER A 1 110 ? -5.252 4.058 2.144 1.00 97.81 110 SER A C 1
ATOM 775 O O . SER A 1 110 ? -6.249 3.740 2.800 1.00 97.81 110 SER A O 1
ATOM 777 N N . PHE A 1 111 ? -4.106 3.382 2.250 1.00 98.19 111 PHE A N 1
ATOM 778 C CA . PHE A 1 111 ? -3.960 2.178 3.072 1.00 98.19 111 PHE A CA 1
ATOM 779 C C . PHE A 1 111 ? -4.157 2.464 4.562 1.00 98.19 111 PHE A C 1
ATOM 781 O O . PHE A 1 111 ? -4.878 1.737 5.250 1.00 98.19 111 PHE A O 1
ATOM 788 N N . THR A 1 112 ? -3.581 3.558 5.061 1.00 97.94 112 THR A N 1
ATOM 789 C CA . THR A 1 112 ? -3.699 3.949 6.473 1.00 97.94 112 THR A CA 1
ATOM 790 C C . THR A 1 112 ? -5.115 4.388 6.836 1.00 97.94 112 THR A C 1
ATOM 792 O O . THR A 1 112 ? -5.590 4.047 7.920 1.00 97.94 112 THR A O 1
ATOM 795 N N . ALA A 1 113 ? -5.830 5.077 5.937 1.00 96.56 113 ALA A N 1
ATOM 796 C CA . ALA A 1 113 ? -7.230 5.442 6.145 1.00 96.56 113 ALA A CA 1
ATOM 797 C C . ALA A 1 113 ? -8.118 4.203 6.310 1.00 96.56 113 ALA A C 1
ATOM 799 O O . ALA A 1 113 ? -8.936 4.155 7.232 1.00 96.56 113 ALA A O 1
ATOM 800 N N . ARG A 1 114 ? -7.925 3.173 5.473 1.00 95.62 114 ARG A N 1
ATOM 801 C CA . ARG A 1 114 ? -8.643 1.893 5.602 1.00 95.62 114 ARG A CA 1
ATOM 802 C C . ARG A 1 114 ? -8.287 1.174 6.901 1.00 95.62 114 ARG A C 1
ATOM 804 O O . ARG A 1 114 ? -9.185 0.748 7.621 1.00 95.62 114 ARG A O 1
ATOM 811 N N . GLY A 1 115 ? -7.005 1.131 7.263 1.00 95.44 115 GLY A N 1
ATOM 812 C CA . GLY A 1 115 ? -6.561 0.576 8.545 1.00 95.44 115 GLY A CA 1
ATOM 813 C C . GLY A 1 115 ? -7.213 1.266 9.749 1.00 95.44 115 GLY A C 1
ATOM 814 O O . GLY A 1 115 ? -7.767 0.612 10.634 1.00 95.44 115 GLY A O 1
ATOM 815 N N . ALA A 1 116 ? -7.242 2.601 9.752 1.00 93.81 116 ALA A N 1
ATOM 816 C CA . ALA A 1 116 ? -7.909 3.385 10.789 1.00 93.81 116 ALA A CA 1
ATOM 817 C C . ALA A 1 116 ? -9.428 3.130 10.831 1.00 93.81 116 ALA A C 1
ATOM 819 O O . ALA A 1 116 ? -10.021 3.063 11.913 1.00 93.81 116 ALA A O 1
ATOM 820 N N . LEU A 1 117 ? -10.071 2.938 9.673 1.00 92.75 117 LEU A N 1
ATOM 821 C CA . LEU A 1 117 ? -11.476 2.539 9.611 1.00 92.75 117 LEU A CA 1
ATOM 822 C C . LEU A 1 117 ? -11.697 1.153 10.238 1.00 92.75 117 LEU A C 1
ATOM 824 O O . LEU A 1 117 ? -12.669 0.978 10.981 1.00 92.75 117 LEU A O 1
ATOM 828 N N . PHE A 1 118 ? -10.804 0.188 10.003 1.00 93.19 118 PHE A N 1
ATOM 829 C CA . PHE A 1 118 ? -10.895 -1.146 10.603 1.00 93.19 118 PHE A CA 1
ATOM 830 C C . PHE A 1 118 ? -10.778 -1.092 12.127 1.00 93.19 118 PHE A C 1
ATOM 832 O O . PHE A 1 118 ? -11.621 -1.675 12.813 1.00 93.19 118 PHE A O 1
ATOM 839 N N . ALA A 1 119 ? -9.829 -0.315 12.665 1.00 91.50 119 ALA A N 1
ATOM 840 C CA . ALA A 1 119 ? -9.727 -0.065 14.107 1.00 91.50 119 ALA A CA 1
ATOM 841 C C . ALA A 1 119 ? -11.029 0.515 14.678 1.00 91.50 119 ALA A C 1
ATOM 843 O O . ALA A 1 119 ? -11.556 0.043 15.687 1.00 91.50 119 ALA A O 1
ATOM 844 N N . ARG A 1 120 ? -11.612 1.507 13.993 1.00 88.81 120 ARG A N 1
ATOM 845 C CA . ARG A 1 120 ? -12.877 2.121 14.423 1.00 88.81 120 ARG A CA 1
ATOM 846 C C . ARG A 1 120 ? -14.038 1.128 14.401 1.00 88.81 120 ARG A C 1
ATOM 848 O O . ARG A 1 120 ? -14.928 1.213 15.243 1.00 88.81 120 ARG A O 1
ATOM 855 N N . SER A 1 121 ? -14.050 0.205 13.445 1.00 86.12 121 SER A N 1
ATOM 856 C CA . SER A 1 121 ? -15.201 -0.658 13.162 1.00 86.12 121 SER A CA 1
ATOM 857 C C . SER A 1 121 ? -15.208 -1.960 13.947 1.00 86.12 121 SER A C 1
ATOM 859 O O . SER A 1 121 ? -16.279 -2.409 14.353 1.00 86.12 121 SER A O 1
ATOM 861 N N . ALA A 1 122 ? -14.033 -2.533 14.200 1.00 86.00 122 ALA A N 1
ATOM 862 C CA . ALA A 1 122 ? -13.871 -3.828 14.855 1.00 86.00 122 ALA A CA 1
ATOM 863 C C . ALA A 1 122 ? -13.091 -3.751 16.180 1.00 86.00 122 ALA A C 1
ATOM 865 O O . ALA A 1 122 ? -12.758 -4.793 16.745 1.00 86.00 122 ALA A O 1
ATOM 866 N N . LEU A 1 123 ? -12.846 -2.535 16.697 1.00 81.38 123 LEU A N 1
ATOM 867 C CA . LEU A 1 123 ? -12.118 -2.290 17.949 1.00 81.38 123 LEU A CA 1
ATOM 868 C C . LEU A 1 123 ? -10.779 -3.055 17.940 1.00 81.38 123 LEU A C 1
ATOM 870 O O . LEU A 1 123 ? -10.043 -2.996 16.955 1.00 81.38 123 LEU A O 1
ATOM 874 N N . ASP A 1 124 ? -10.509 -3.836 18.985 1.00 81.88 124 ASP A N 1
ATOM 875 C CA . ASP A 1 124 ? -9.272 -4.598 19.199 1.00 81.88 124 ASP A CA 1
ATOM 876 C C . ASP A 1 124 ? -8.986 -5.660 18.115 1.00 81.88 124 ASP A C 1
ATOM 878 O O . ASP A 1 124 ? -7.892 -6.220 18.061 1.00 81.88 124 ASP A O 1
ATOM 882 N N . LYS A 1 125 ? -9.959 -5.950 17.239 1.00 89.69 125 LYS A N 1
ATOM 883 C CA . LYS A 1 125 ? -9.839 -6.913 16.131 1.00 89.69 125 LYS A CA 1
ATOM 884 C C . LYS A 1 125 ? -9.566 -6.257 14.775 1.00 89.69 125 LYS A C 1
ATOM 886 O O . LYS A 1 125 ? -9.409 -6.971 13.789 1.00 89.69 125 LYS A O 1
ATOM 891 N N . GLY A 1 126 ? -9.504 -4.925 14.692 1.00 91.75 126 GLY A N 1
ATOM 892 C CA . GLY A 1 126 ? -9.313 -4.212 13.420 1.00 91.75 126 GLY A CA 1
ATOM 893 C C . GLY A 1 126 ? -8.055 -4.638 12.658 1.00 91.75 126 GLY A C 1
ATOM 894 O O . GLY A 1 126 ? -8.080 -4.747 11.434 1.00 91.75 126 GLY A O 1
ATOM 895 N N . TRP A 1 127 ? -6.975 -4.951 13.373 1.00 95.00 127 TRP A N 1
ATOM 896 C CA . TRP A 1 127 ? -5.722 -5.408 12.770 1.00 95.00 127 TRP A CA 1
ATOM 897 C C . TRP A 1 127 ? -5.828 -6.796 12.117 1.00 95.00 127 TRP A C 1
ATOM 899 O O . TRP A 1 127 ? -5.139 -7.041 11.134 1.00 95.00 127 TRP A O 1
ATOM 909 N N . LEU A 1 128 ? -6.719 -7.680 12.591 1.00 96.00 128 LEU A N 1
ATOM 910 C CA . LEU A 1 128 ? -6.969 -8.977 11.946 1.00 96.00 128 LEU A CA 1
ATOM 911 C C . LEU A 1 128 ? -7.645 -8.791 10.587 1.00 96.00 128 LEU A C 1
ATOM 913 O O . LEU A 1 128 ? -7.303 -9.477 9.632 1.00 96.00 128 LEU A O 1
ATOM 917 N N . ILE A 1 129 ? -8.572 -7.833 10.483 1.00 95.44 129 ILE A N 1
ATOM 918 C CA . ILE A 1 129 ? -9.182 -7.471 9.197 1.00 95.44 129 ILE A CA 1
ATOM 919 C C . ILE A 1 129 ? -8.097 -6.951 8.252 1.00 95.44 129 ILE A C 1
ATOM 921 O O . ILE A 1 129 ? -7.999 -7.430 7.128 1.00 95.44 129 ILE A O 1
ATOM 925 N N . ALA A 1 130 ? -7.246 -6.031 8.722 1.00 96.88 130 ALA A N 1
ATOM 926 C CA . ALA A 1 130 ? -6.123 -5.523 7.933 1.00 96.88 130 ALA A CA 1
ATOM 927 C C . ALA A 1 130 ? -5.204 -6.655 7.445 1.00 96.88 130 ALA A C 1
ATOM 929 O O . ALA A 1 130 ? -4.861 -6.689 6.270 1.00 96.88 130 ALA A O 1
ATOM 930 N N . LEU A 1 131 ? -4.863 -7.604 8.322 1.00 97.31 131 LEU A N 1
ATOM 931 C CA . LEU A 1 131 ? -4.064 -8.780 7.985 1.00 97.31 131 LEU A CA 1
ATOM 932 C C . LEU A 1 131 ? -4.700 -9.604 6.857 1.00 97.31 131 LEU A C 1
ATOM 934 O O . LEU A 1 131 ? -4.023 -9.893 5.876 1.00 97.31 131 LEU A O 1
ATOM 938 N N . PHE A 1 132 ? -5.983 -9.962 6.969 1.00 97.56 132 PHE A N 1
ATOM 939 C CA . PHE A 1 132 ? -6.663 -10.750 5.934 1.00 97.56 132 PHE A CA 1
ATOM 940 C C . PHE A 1 132 ? -6.763 -10.008 4.601 1.00 97.56 132 PHE A C 1
ATOM 942 O O . PHE A 1 132 ? -6.612 -10.629 3.554 1.00 97.56 132 PHE A O 1
ATOM 949 N N . VAL A 1 133 ? -6.978 -8.691 4.631 1.00 97.00 133 VAL A N 1
ATOM 950 C CA . VAL A 1 133 ? -7.008 -7.871 3.415 1.00 97.00 133 VAL A CA 1
ATOM 951 C C . VAL A 1 133 ? -5.622 -7.838 2.763 1.00 97.00 133 VAL A C 1
ATOM 953 O O . VAL A 1 133 ? -5.510 -8.154 1.586 1.00 97.00 133 VAL A O 1
ATOM 956 N N . VAL A 1 134 ? -4.560 -7.544 3.521 1.00 98.06 134 VAL A N 1
ATOM 957 C CA . VAL A 1 134 ? -3.177 -7.520 3.003 1.00 98.06 134 VAL A CA 1
ATOM 958 C C . VAL A 1 134 ? -2.764 -8.885 2.453 1.00 98.06 134 VAL A C 1
ATOM 960 O O . VAL A 1 134 ? -2.229 -8.960 1.352 1.00 98.06 134 VAL A O 1
ATOM 963 N N . ALA A 1 135 ? -3.035 -9.967 3.185 1.00 97.62 135 ALA A N 1
ATOM 964 C CA . ALA A 1 135 ? -2.712 -11.320 2.743 1.00 97.62 135 ALA A CA 1
ATOM 965 C C . ALA A 1 135 ? -3.513 -11.733 1.497 1.00 97.62 135 ALA A C 1
ATOM 967 O O . ALA A 1 135 ? -2.958 -12.362 0.602 1.00 97.62 135 ALA A O 1
ATOM 968 N N . GLY A 1 136 ? -4.796 -11.362 1.418 1.00 97.25 136 GLY A N 1
ATOM 969 C CA . GLY A 1 136 ? -5.636 -11.626 0.250 1.00 97.25 136 GLY A CA 1
ATOM 970 C C . GLY A 1 136 ? -5.159 -10.881 -0.995 1.00 97.25 136 GLY A C 1
ATOM 971 O O . GLY A 1 136 ? -5.027 -11.487 -2.054 1.00 97.25 136 GLY A O 1
ATOM 972 N N . GLU A 1 137 ? -4.835 -9.591 -0.870 1.00 97.31 137 GLU A N 1
ATOM 973 C CA . GLU A 1 137 ? -4.270 -8.818 -1.982 1.00 97.31 137 GLU A CA 1
ATOM 974 C C . GLU A 1 137 ? -2.900 -9.353 -2.409 1.00 97.31 137 GLU A C 1
ATOM 976 O O . GLU A 1 137 ? -2.655 -9.510 -3.604 1.00 97.31 137 GLU A O 1
ATOM 981 N N . ALA A 1 138 ? -2.036 -9.716 -1.455 1.00 96.88 138 ALA A N 1
ATOM 982 C CA . ALA A 1 138 ? -0.762 -10.363 -1.756 1.00 96.88 138 ALA A CA 1
ATOM 983 C C . ALA A 1 138 ? -0.962 -11.679 -2.519 1.00 96.88 138 ALA A C 1
ATOM 985 O O . ALA A 1 138 ? -0.285 -11.902 -3.516 1.00 96.88 138 ALA A O 1
ATOM 986 N N . ALA A 1 139 ? -1.909 -12.522 -2.095 1.00 96.50 139 ALA A N 1
ATOM 987 C CA . ALA A 1 139 ? -2.207 -13.778 -2.773 1.00 96.50 139 ALA A CA 1
ATOM 988 C C . ALA A 1 139 ? -2.641 -13.547 -4.226 1.00 96.50 139 ALA A C 1
ATOM 990 O O . ALA A 1 13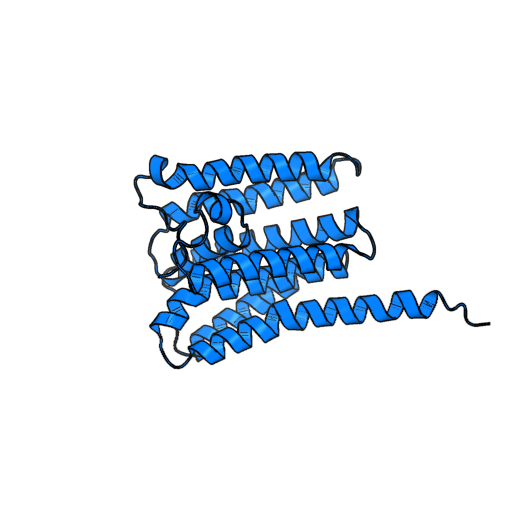9 ? -2.067 -14.155 -5.122 1.00 96.50 139 ALA A O 1
ATOM 991 N N . PHE A 1 140 ? -3.580 -12.627 -4.480 1.00 95.56 140 PHE A N 1
ATOM 992 C CA . PHE A 1 140 ? -4.005 -12.323 -5.849 1.00 95.56 140 PHE A CA 1
ATOM 993 C C . PHE A 1 140 ? -2.865 -11.778 -6.714 1.00 95.56 140 PHE A C 1
ATOM 995 O O . PHE A 1 140 ? -2.718 -12.212 -7.852 1.00 95.56 140 PHE A O 1
ATOM 1002 N N . LEU A 1 141 ? -2.041 -10.866 -6.188 1.00 93.94 141 LEU A N 1
ATOM 1003 C CA . LEU A 1 141 ? -0.914 -10.311 -6.942 1.00 93.94 141 LEU A CA 1
ATOM 1004 C C . LEU A 1 141 ? 0.168 -11.359 -7.231 1.00 93.94 141 LEU A C 1
ATOM 1006 O O . LEU A 1 141 ? 0.689 -11.397 -8.341 1.00 93.94 141 LEU A O 1
ATOM 1010 N N . ILE A 1 142 ? 0.477 -12.230 -6.266 1.00 93.50 142 ILE A N 1
ATOM 1011 C CA . ILE A 1 142 ? 1.428 -13.332 -6.457 1.00 93.50 142 ILE A CA 1
ATOM 1012 C C . ILE A 1 142 ? 0.889 -14.322 -7.489 1.00 93.50 142 ILE A C 1
ATOM 1014 O O . ILE A 1 142 ? 1.624 -14.703 -8.392 1.00 93.50 142 ILE A O 1
ATOM 1018 N N . THR A 1 143 ? -0.386 -14.713 -7.403 1.00 93.50 143 THR A N 1
ATOM 1019 C CA . THR A 1 143 ? -1.010 -15.597 -8.398 1.00 93.50 143 THR A CA 1
ATOM 1020 C C . THR A 1 143 ? -0.977 -14.973 -9.789 1.00 93.50 143 THR A C 1
ATOM 1022 O O . THR A 1 143 ? -0.588 -15.644 -10.738 1.00 93.50 143 THR A O 1
ATOM 1025 N N . ALA A 1 144 ? -1.308 -13.684 -9.912 1.00 90.81 144 ALA A N 1
ATOM 1026 C CA . ALA A 1 144 ? -1.268 -12.988 -11.193 1.00 90.81 144 ALA A CA 1
ATOM 1027 C C . ALA A 1 144 ? 0.155 -12.898 -11.776 1.00 90.81 144 ALA A C 1
ATOM 1029 O O . ALA A 1 144 ? 0.310 -12.927 -12.992 1.00 90.81 144 ALA A O 1
ATOM 1030 N N . TRP A 1 145 ? 1.178 -12.795 -10.921 1.00 88.81 145 TRP A N 1
ATOM 1031 C CA . TRP A 1 145 ? 2.583 -12.759 -11.331 1.00 88.81 145 TRP A CA 1
ATOM 1032 C C . TRP A 1 145 ? 3.129 -14.139 -11.725 1.00 88.81 145 TRP A C 1
ATOM 1034 O O . TRP A 1 145 ? 3.807 -14.264 -12.737 1.00 88.81 145 TRP A O 1
ATOM 1044 N N . VAL A 1 146 ? 2.823 -15.183 -10.948 1.00 91.06 146 VAL A N 1
ATOM 1045 C CA . VAL A 1 146 ? 3.306 -16.554 -11.196 1.00 91.06 146 VAL A CA 1
ATOM 1046 C C . VAL A 1 146 ? 2.592 -17.201 -12.381 1.00 91.06 146 VAL A C 1
ATOM 1048 O O . VAL A 1 146 ? 3.213 -17.934 -13.148 1.00 91.06 146 VAL A O 1
ATOM 1051 N N . GLU A 1 147 ? 1.296 -16.937 -12.540 1.00 90.56 147 GLU A N 1
ATOM 1052 C CA . GLU A 1 147 ? 0.476 -17.495 -13.612 1.00 90.56 147 GLU A CA 1
ATOM 1053 C C . GLU A 1 147 ? -0.314 -16.375 -14.313 1.00 90.56 147 GLU A C 1
ATOM 1055 O O . GLU A 1 147 ? -1.509 -16.184 -14.045 1.00 90.56 147 GLU A O 1
ATOM 1060 N N . PRO A 1 148 ? 0.338 -15.600 -15.204 1.00 87.12 148 PRO A N 1
ATOM 1061 C CA . PRO A 1 148 ? -0.316 -14.516 -15.927 1.00 87.12 148 PRO A CA 1
ATOM 1062 C C . PRO A 1 148 ? -1.546 -15.007 -16.701 1.00 87.12 148 PRO A C 1
ATOM 1064 O O . PRO A 1 148 ? -1.490 -15.994 -17.431 1.00 87.12 148 PRO A O 1
ATOM 1067 N N . GLY A 1 149 ? -2.676 -14.313 -16.540 1.00 85.81 149 GLY A N 1
ATOM 1068 C CA . GLY A 1 149 ? -3.953 -14.664 -17.178 1.00 85.81 149 GLY A CA 1
ATOM 1069 C C . GLY A 1 149 ? -4.819 -15.677 -16.415 1.00 85.81 149 GLY A C 1
ATOM 1070 O O . GLY A 1 149 ? -5.954 -15.917 -16.823 1.00 85.81 149 GLY A O 1
ATOM 1071 N N . SER A 1 150 ? -4.340 -16.230 -15.293 1.00 90.9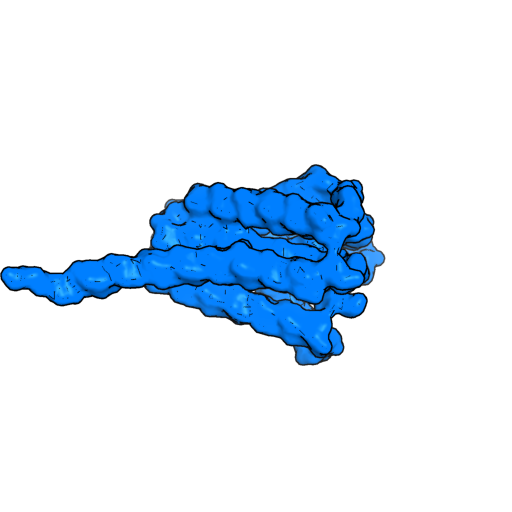4 150 SER A N 1
ATOM 1072 C CA . SER A 1 150 ? -5.142 -17.113 -14.421 1.00 90.94 150 SER A CA 1
ATOM 1073 C C . SER A 1 150 ? -6.272 -16.382 -13.687 1.00 90.94 150 SER A C 1
ATOM 1075 O O . SER A 1 150 ? -7.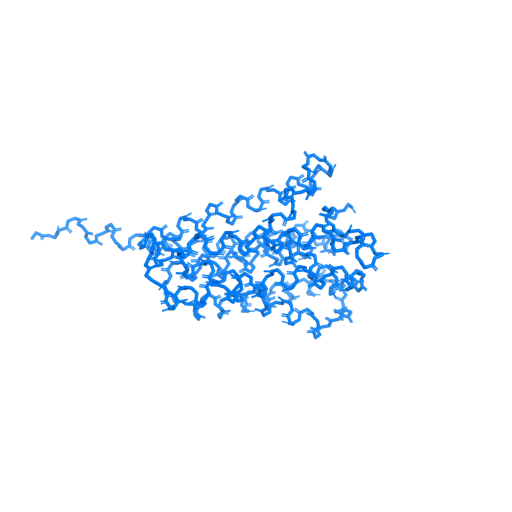296 -16.978 -13.346 1.00 90.94 150 SER A O 1
ATOM 1077 N N . LEU A 1 151 ? -6.099 -15.080 -13.447 1.00 90.81 151 LEU A N 1
ATOM 1078 C CA . LEU A 1 151 ? -7.080 -14.220 -12.801 1.00 90.81 151 LEU A CA 1
ATOM 1079 C C . LEU A 1 151 ? -7.700 -13.269 -13.822 1.00 90.81 151 LEU A C 1
ATOM 1081 O O . LEU A 1 151 ? -6.985 -12.716 -14.656 1.00 90.81 151 LEU A O 1
ATOM 1085 N N . PRO A 1 152 ? -9.018 -13.027 -13.750 1.00 90.94 152 PRO A N 1
ATOM 1086 C CA . PRO A 1 152 ? -9.649 -12.090 -14.654 1.00 90.94 152 PRO A CA 1
ATOM 1087 C C . PRO A 1 152 ? -9.257 -10.652 -14.294 1.00 90.94 152 PRO A C 1
ATOM 1089 O O . PRO A 1 152 ? -9.302 -10.257 -13.129 1.00 90.94 152 PRO A O 1
ATOM 1092 N N . ASP A 1 153 ? -8.956 -9.838 -15.302 1.00 89.25 153 ASP A N 1
ATOM 1093 C CA . ASP A 1 153 ? -8.491 -8.456 -15.124 1.00 89.25 153 ASP A CA 1
ATOM 1094 C C . ASP A 1 153 ? -9.441 -7.594 -14.275 1.00 89.25 153 ASP A C 1
ATOM 1096 O O . ASP A 1 153 ? -8.999 -6.734 -13.510 1.00 89.25 153 ASP A O 1
ATOM 1100 N N . TRP A 1 154 ? -10.758 -7.833 -14.362 1.00 90.56 154 TRP A N 1
ATOM 1101 C CA . TRP A 1 154 ? -11.744 -7.077 -13.581 1.00 90.56 154 TRP A CA 1
ATOM 1102 C C . TRP A 1 154 ? -11.528 -7.254 -12.080 1.00 90.56 154 TRP A C 1
ATOM 1104 O O . TRP A 1 154 ? -11.803 -6.336 -11.313 1.00 90.56 154 TRP A O 1
ATOM 1114 N N . LEU A 1 155 ? -11.011 -8.411 -11.658 1.00 92.81 155 LEU A N 1
ATOM 1115 C CA . LEU A 1 155 ? -10.696 -8.686 -10.265 1.00 92.81 155 LEU A CA 1
ATOM 1116 C C . LEU A 1 155 ? -9.460 -7.901 -9.827 1.00 92.81 155 LEU A C 1
ATOM 1118 O O . LEU A 1 155 ? -9.459 -7.348 -8.733 1.00 92.81 155 LEU A O 1
ATOM 1122 N N . LEU A 1 156 ? -8.442 -7.787 -10.682 1.00 91.62 156 LEU A N 1
ATOM 1123 C CA . LEU A 1 156 ? -7.229 -7.017 -10.388 1.00 91.62 156 LEU A CA 1
ATOM 1124 C C . LEU A 1 156 ? -7.529 -5.523 -10.241 1.00 91.62 156 LEU A C 1
ATOM 1126 O O . LEU A 1 156 ? -6.976 -4.857 -9.369 1.00 91.62 156 LEU A O 1
ATOM 1130 N N . VAL A 1 157 ? -8.476 -5.006 -11.024 1.00 92.56 157 VAL A N 1
ATOM 1131 C CA . VAL A 1 157 ? -8.939 -3.618 -10.901 1.00 92.56 157 VAL A CA 1
ATOM 1132 C C . VAL A 1 157 ? -9.712 -3.353 -9.609 1.00 92.56 157 VAL A C 1
ATOM 1134 O O . VAL A 1 157 ? -9.852 -2.202 -9.209 1.00 92.56 157 VAL A O 1
ATOM 1137 N N . LEU A 1 158 ? -10.161 -4.383 -8.898 1.00 94.62 158 LEU A N 1
ATOM 1138 C CA . LEU A 1 158 ? -10.748 -4.216 -7.573 1.00 94.62 158 LEU A CA 1
ATOM 1139 C C . LEU A 1 158 ? -9.683 -4.092 -6.472 1.00 94.62 158 LEU A C 1
ATOM 1141 O O . LEU A 1 158 ? -10.034 -3.725 -5.356 1.00 94.62 158 LEU A O 1
ATOM 1145 N N . LEU A 1 159 ? -8.403 -4.370 -6.743 1.00 96.06 159 LEU A N 1
ATOM 1146 C CA . LEU A 1 159 ? -7.353 -4.448 -5.723 1.00 96.06 159 LEU A CA 1
ATOM 1147 C C . LEU A 1 159 ? -6.623 -3.106 -5.547 1.00 96.06 159 LEU A C 1
ATOM 1149 O O . LEU A 1 159 ? -5.892 -2.665 -6.437 1.00 96.06 159 LEU A O 1
ATOM 1153 N N . PRO A 1 160 ? -6.737 -2.445 -4.387 1.00 96.50 160 PRO A N 1
ATOM 1154 C CA . PRO A 1 160 ? -5.960 -1.247 -4.115 1.00 96.50 160 PRO A CA 1
ATOM 1155 C C . PRO A 1 160 ? -4.437 -1.401 -4.171 1.00 96.50 160 PRO A C 1
ATOM 1157 O O . PRO A 1 160 ? -3.751 -0.441 -4.525 1.00 96.50 160 PRO A O 1
ATOM 1160 N N . ALA A 1 161 ? -3.890 -2.560 -3.805 1.00 96.56 161 ALA A N 1
ATOM 1161 C CA . ALA A 1 161 ? -2.473 -2.855 -3.968 1.00 96.56 161 ALA A CA 1
ATOM 1162 C C . ALA A 1 161 ? -2.096 -2.891 -5.451 1.00 96.56 161 ALA A C 1
ATOM 1164 O O . ALA A 1 161 ? -1.030 -2.391 -5.800 1.00 96.56 161 ALA A O 1
ATOM 1165 N N . GLN A 1 162 ? -2.986 -3.368 -6.330 1.00 95.62 162 GLN A N 1
ATOM 1166 C CA . GLN A 1 162 ? -2.767 -3.288 -7.774 1.00 95.62 162 GLN A CA 1
ATOM 1167 C C . GLN A 1 162 ? -2.799 -1.841 -8.274 1.00 95.62 162 GLN A C 1
ATOM 1169 O O . GLN A 1 162 ? -1.971 -1.460 -9.095 1.00 95.62 162 GLN A O 1
ATOM 1174 N N . TRP A 1 163 ? -3.683 -0.988 -7.748 1.00 95.88 163 TRP A N 1
ATOM 1175 C CA . TRP A 1 163 ? -3.677 0.437 -8.108 1.00 95.88 163 TRP A CA 1
ATOM 1176 C C . TRP A 1 163 ? -2.360 1.119 -7.737 1.00 95.88 163 TRP A C 1
ATOM 1178 O O . TRP A 1 163 ? -1.800 1.882 -8.525 1.00 95.88 163 TRP A O 1
ATOM 1188 N N . ALA A 1 164 ? -1.853 0.834 -6.535 1.00 97.06 164 ALA A N 1
ATOM 1189 C CA . ALA A 1 164 ? -0.563 1.347 -6.091 1.00 97.06 164 ALA A CA 1
ATOM 1190 C C . ALA A 1 164 ? 0.578 0.779 -6.945 1.00 97.06 164 ALA A C 1
ATOM 1192 O O . ALA A 1 164 ? 1.432 1.543 -7.384 1.00 97.06 164 ALA A O 1
ATOM 1193 N N . ASN A 1 165 ? 0.542 -0.523 -7.250 1.00 95.12 165 ASN A N 1
ATOM 1194 C CA . ASN A 1 165 ? 1.488 -1.180 -8.145 1.00 95.12 165 ASN A CA 1
ATOM 1195 C C . ASN A 1 165 ? 1.555 -0.482 -9.513 1.00 95.12 165 ASN A C 1
ATOM 1197 O O . ASN A 1 165 ? 2.633 -0.065 -9.919 1.00 95.12 165 ASN A O 1
ATOM 1201 N N . MET A 1 166 ? 0.418 -0.267 -10.183 1.00 93.00 166 MET A N 1
ATOM 1202 C CA . MET A 1 166 ? 0.369 0.424 -11.480 1.00 93.00 166 MET A CA 1
ATOM 1203 C C . MET A 1 166 ? 1.015 1.816 -11.415 1.00 93.00 166 MET A C 1
ATOM 1205 O O . MET A 1 166 ? 1.784 2.191 -12.298 1.00 93.00 166 MET A O 1
ATOM 1209 N N . ALA A 1 167 ? 0.738 2.583 -10.355 1.00 93.56 167 ALA A N 1
ATOM 1210 C CA . ALA A 1 167 ? 1.325 3.908 -10.179 1.00 93.56 167 ALA A CA 1
ATOM 1211 C C . ALA A 1 167 ? 2.838 3.857 -9.912 1.00 93.56 167 ALA A C 1
ATOM 1213 O O . ALA A 1 167 ? 3.590 4.665 -10.457 1.00 93.56 167 ALA A O 1
ATOM 1214 N N . PHE A 1 168 ? 3.297 2.901 -9.106 1.00 94.31 168 PHE A N 1
ATOM 1215 C CA . PHE A 1 168 ? 4.720 2.715 -8.834 1.00 94.31 168 PHE A CA 1
ATOM 1216 C C . PHE A 1 168 ? 5.462 2.227 -10.067 1.00 94.31 168 PHE A C 1
ATOM 1218 O O . PHE A 1 168 ? 6.495 2.801 -10.393 1.00 94.31 168 PHE A O 1
ATOM 1225 N N . GLN A 1 169 ? 4.915 1.265 -10.807 1.00 91.31 169 GLN A N 1
ATOM 1226 C CA . GLN A 1 169 ? 5.537 0.794 -12.037 1.00 91.31 169 GLN A CA 1
ATOM 1227 C C . GLN A 1 169 ? 5.637 1.882 -13.094 1.00 91.31 169 GLN A C 1
ATOM 1229 O O . GLN A 1 169 ? 6.680 2.006 -13.738 1.00 91.31 169 GLN A O 1
ATOM 1234 N N . ALA A 1 170 ? 4.624 2.744 -13.209 1.00 90.06 170 ALA A N 1
ATOM 1235 C CA . ALA A 1 170 ? 4.729 3.904 -14.082 1.00 90.06 170 ALA A CA 1
ATOM 1236 C C . ALA A 1 170 ? 5.871 4.844 -13.680 1.00 90.06 170 ALA A C 1
ATOM 1238 O O . ALA A 1 170 ? 6.588 5.360 -14.536 1.00 90.06 170 ALA A O 1
ATOM 1239 N N . ALA A 1 171 ? 6.074 5.045 -12.379 1.00 89.75 171 ALA A N 1
ATOM 1240 C CA . ALA A 1 171 ? 7.134 5.908 -11.876 1.00 89.75 171 ALA A CA 1
ATOM 1241 C C . ALA A 1 171 ? 8.541 5.299 -12.030 1.00 89.75 171 ALA A C 1
ATOM 1243 O O . ALA A 1 171 ? 9.503 6.020 -12.307 1.00 89.75 171 ALA A O 1
ATOM 1244 N N . LEU A 1 172 ? 8.653 3.981 -11.837 1.00 87.81 172 LEU A N 1
ATOM 1245 C CA . LEU A 1 172 ? 9.902 3.222 -11.905 1.00 87.81 172 LEU A CA 1
ATOM 1246 C C . LEU A 1 172 ? 10.370 3.038 -13.354 1.00 87.81 172 LEU A C 1
ATOM 1248 O O . LEU A 1 172 ? 11.543 3.243 -13.650 1.00 87.81 172 LEU A O 1
ATOM 1252 N N . THR A 1 173 ? 9.452 2.691 -14.259 1.00 85.19 173 THR A N 1
ATOM 1253 C CA . THR A 1 173 ? 9.767 2.361 -15.661 1.00 85.19 173 THR A CA 1
ATOM 1254 C C . THR A 1 173 ? 9.578 3.531 -16.626 1.00 85.19 173 THR A C 1
ATOM 1256 O O . THR A 1 173 ? 10.024 3.463 -17.771 1.00 85.19 173 THR A O 1
ATOM 1259 N N . GLY A 1 174 ? 8.911 4.607 -16.194 1.00 80.06 174 GLY A N 1
ATOM 1260 C CA . GLY A 1 174 ? 8.560 5.751 -17.038 1.00 80.06 174 GLY A CA 1
ATOM 1261 C C . GLY A 1 174 ? 7.487 5.451 -18.094 1.00 80.06 174 GLY A C 1
ATOM 1262 O O . GLY A 1 174 ? 7.169 6.329 -18.895 1.00 80.06 174 GLY A O 1
ATOM 1263 N N . LYS A 1 175 ? 6.933 4.232 -18.117 1.00 78.69 175 LYS A N 1
ATOM 1264 C CA . LYS A 1 175 ? 5.889 3.790 -19.053 1.00 78.69 175 LYS A CA 1
ATOM 1265 C C . LYS A 1 175 ? 4.507 3.926 -18.414 1.00 78.69 175 LYS A C 1
ATOM 1267 O O . LYS A 1 175 ? 4.363 3.758 -17.214 1.00 78.69 175 LYS A O 1
ATOM 1272 N N . GLY A 1 176 ? 3.471 4.217 -19.200 1.00 74.31 176 GLY A N 1
ATOM 1273 C CA . GLY A 1 176 ? 2.089 4.208 -18.699 1.00 74.31 176 GLY A CA 1
ATOM 1274 C C . GLY A 1 176 ? 1.776 5.268 -17.630 1.00 74.31 176 GLY A C 1
ATOM 1275 O O . GLY A 1 176 ? 0.880 5.068 -16.811 1.00 74.31 176 GLY A O 1
ATOM 1276 N N . THR A 1 177 ? 2.475 6.413 -17.614 1.00 78.62 177 THR A N 1
ATOM 1277 C CA . THR A 1 177 ? 2.183 7.521 -16.678 1.00 78.62 177 THR A CA 1
ATOM 1278 C C . THR A 1 177 ? 0.732 8.005 -16.800 1.00 78.62 177 THR A C 1
ATOM 1280 O O . THR A 1 177 ? 0.090 8.285 -15.789 1.00 78.62 177 THR A O 1
ATOM 1283 N N . THR A 1 178 ? 0.174 8.026 -18.015 1.00 81.25 178 THR A N 1
ATOM 1284 C CA . THR A 1 178 ? -1.245 8.334 -18.255 1.00 81.25 178 THR A CA 1
ATOM 1285 C C . THR A 1 178 ? -2.168 7.253 -17.690 1.00 81.25 178 THR A C 1
ATOM 1287 O O . THR A 1 178 ? -3.186 7.573 -17.071 1.00 81.25 178 THR A O 1
ATOM 1290 N N . ALA A 1 179 ? -1.803 5.977 -17.843 1.00 81.50 179 ALA A N 1
ATOM 1291 C CA . ALA A 1 179 ? -2.545 4.848 -17.286 1.00 81.50 179 ALA A CA 1
ATOM 1292 C C . ALA A 1 179 ? -2.559 4.847 -15.744 1.00 81.50 179 ALA A C 1
ATOM 1294 O O . ALA A 1 179 ? -3.527 4.390 -15.141 1.00 81.50 179 ALA A O 1
ATOM 1295 N N . ALA A 1 180 ? -1.538 5.417 -15.095 1.00 87.56 180 ALA A N 1
ATOM 1296 C CA . ALA A 1 180 ? -1.454 5.543 -13.638 1.00 87.56 180 ALA A CA 1
ATOM 1297 C C . ALA A 1 180 ? -2.359 6.636 -13.030 1.00 87.56 180 ALA A C 1
ATOM 1299 O O . ALA A 1 180 ? -2.578 6.642 -11.816 1.00 87.56 180 ALA A O 1
ATOM 1300 N N . ILE A 1 181 ? -2.936 7.532 -13.843 1.00 90.62 181 ILE A N 1
ATOM 1301 C CA . ILE A 1 181 ? -3.813 8.613 -13.361 1.00 90.62 181 ILE A CA 1
ATOM 1302 C C . ILE A 1 181 ? -5.063 8.048 -12.678 1.00 90.62 181 ILE A C 1
ATOM 1304 O O . ILE A 1 181 ? -5.363 8.423 -11.543 1.00 90.62 181 ILE A O 1
ATOM 1308 N N . ALA A 1 182 ? -5.782 7.130 -13.331 1.00 93.12 182 ALA A N 1
ATOM 1309 C CA . ALA A 1 182 ? -6.990 6.544 -12.752 1.00 93.12 182 ALA A CA 1
ATOM 1310 C C . ALA A 1 182 ? -6.722 5.778 -11.442 1.00 93.12 182 ALA A C 1
ATOM 1312 O O . ALA A 1 182 ? -7.441 6.033 -10.475 1.00 93.12 182 ALA A O 1
ATOM 1313 N N . PRO A 1 183 ? -5.683 4.925 -11.331 1.00 94.12 183 PRO A N 1
ATOM 1314 C CA . PRO A 1 183 ? -5.273 4.322 -10.063 1.00 94.12 183 PRO A CA 1
ATOM 1315 C C . PRO A 1 183 ? -5.004 5.333 -8.941 1.00 94.12 183 PRO A C 1
ATOM 1317 O O . PRO A 1 183 ? -5.442 5.129 -7.808 1.00 94.12 183 PRO A O 1
ATOM 1320 N N . LEU A 1 184 ? -4.338 6.455 -9.237 1.00 95.75 184 LEU A N 1
ATOM 1321 C CA . LEU A 1 184 ? -4.088 7.507 -8.245 1.00 95.75 184 LEU A CA 1
ATOM 1322 C C . LEU A 1 184 ? -5.374 8.221 -7.818 1.00 95.75 184 LEU A C 1
ATOM 1324 O O . LEU A 1 184 ? -5.567 8.468 -6.625 1.00 95.75 184 LEU A O 1
ATOM 1328 N N . ILE A 1 185 ? -6.279 8.501 -8.761 1.00 96.38 185 ILE A N 1
ATOM 1329 C CA . ILE A 1 185 ? -7.615 9.032 -8.458 1.00 96.38 185 ILE A CA 1
ATOM 1330 C C . ILE A 1 185 ? -8.399 8.027 -7.607 1.00 96.38 185 ILE A C 1
ATOM 1332 O O . ILE A 1 185 ? -9.040 8.424 -6.637 1.00 96.38 185 ILE A O 1
ATOM 1336 N N . ALA A 1 186 ? -8.317 6.731 -7.907 1.00 96.50 186 ALA A N 1
ATOM 1337 C CA . ALA A 1 186 ? -8.994 5.687 -7.151 1.00 96.50 186 ALA A CA 1
ATOM 1338 C C . ALA A 1 186 ? -8.457 5.570 -5.717 1.00 96.50 186 ALA A C 1
ATOM 1340 O O . ALA A 1 186 ? -9.227 5.562 -4.750 1.00 96.50 186 ALA A O 1
ATOM 1341 N N . LEU A 1 187 ? -7.135 5.564 -5.538 1.00 97.06 187 LEU A N 1
ATOM 1342 C CA . LEU A 1 187 ? -6.506 5.560 -4.218 1.00 97.06 187 LEU A CA 1
ATOM 1343 C C . LEU A 1 187 ? -6.844 6.823 -3.419 1.00 97.06 187 LEU A C 1
ATOM 1345 O O . LEU A 1 187 ? -7.266 6.713 -2.265 1.00 97.06 187 LEU A O 1
ATOM 1349 N N . GLY A 1 188 ? -6.694 8.002 -4.025 1.00 97.00 188 GLY A N 1
ATOM 1350 C CA . GLY A 1 188 ? -6.962 9.288 -3.383 1.00 97.00 188 GLY A CA 1
ATOM 1351 C C . GLY A 1 188 ? -8.442 9.483 -3.058 1.00 97.00 188 GLY A C 1
ATOM 1352 O O . GLY A 1 188 ? -8.786 9.858 -1.939 1.00 97.00 188 GLY A O 1
ATOM 1353 N N . GLY A 1 189 ? -9.326 9.155 -3.999 1.00 96.25 189 GLY A N 1
ATOM 1354 C CA . GLY A 1 189 ? -10.775 9.210 -3.837 1.00 96.25 189 GLY A CA 1
ATOM 1355 C C . GLY A 1 189 ? -11.260 8.268 -2.738 1.00 96.25 189 GLY A C 1
ATOM 1356 O O . GLY A 1 189 ? -11.953 8.706 -1.822 1.00 96.25 189 GLY A O 1
ATOM 1357 N N . THR A 1 190 ? -10.817 7.004 -2.741 1.00 94.69 190 THR A N 1
ATOM 1358 C CA . THR A 1 190 ? -11.164 6.068 -1.657 1.00 94.69 190 THR A CA 1
ATOM 1359 C C . THR A 1 190 ? -10.619 6.524 -0.303 1.00 94.69 190 THR A C 1
ATOM 1361 O O . THR A 1 190 ? -11.335 6.415 0.694 1.00 94.69 190 THR A O 1
ATOM 1364 N N . ALA A 1 191 ? -9.407 7.087 -0.240 1.00 95.19 191 ALA A N 1
ATOM 1365 C CA . ALA A 1 191 ? -8.849 7.655 0.989 1.00 95.19 191 ALA A CA 1
ATOM 1366 C C . ALA A 1 191 ? -9.699 8.825 1.509 1.00 95.19 191 ALA A C 1
ATOM 1368 O O . ALA A 1 191 ? -10.091 8.842 2.678 1.00 95.19 191 ALA A O 1
ATOM 1369 N N . ALA A 1 192 ? -10.026 9.777 0.630 1.00 95.31 192 ALA A N 1
ATOM 1370 C CA . ALA A 1 192 ? -10.820 10.955 0.953 1.00 95.31 192 ALA A CA 1
ATOM 1371 C C . ALA A 1 192 ? -12.214 10.564 1.453 1.00 95.31 192 ALA A C 1
ATOM 1373 O O . ALA A 1 192 ? -12.618 11.008 2.528 1.00 95.31 192 ALA A O 1
ATOM 1374 N N . THR A 1 193 ? -12.914 9.671 0.744 1.00 94.19 193 THR A N 1
ATOM 1375 C CA . THR A 1 193 ? -14.212 9.144 1.183 1.00 94.19 193 THR A CA 1
ATOM 1376 C C . THR A 1 193 ? -14.089 8.438 2.529 1.00 94.19 193 THR A C 1
ATOM 1378 O O . THR A 1 193 ? -14.880 8.708 3.430 1.00 94.19 193 THR A O 1
ATOM 1381 N N . THR A 1 194 ? -13.073 7.589 2.713 1.00 92.81 194 THR A N 1
ATOM 1382 C CA . THR A 1 194 ? -12.863 6.859 3.973 1.00 92.81 194 THR A CA 1
ATOM 1383 C C . THR A 1 194 ? -12.680 7.817 5.146 1.00 92.81 194 THR A C 1
ATOM 1385 O O . THR A 1 194 ? -13.354 7.674 6.163 1.00 92.81 194 THR A O 1
ATOM 1388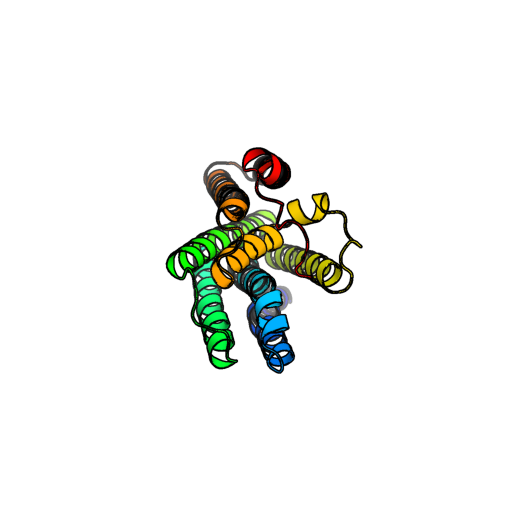 N N . LEU A 1 195 ? -11.814 8.824 5.009 1.00 91.19 195 LEU A N 1
ATOM 1389 C CA . LEU A 1 195 ? -11.538 9.793 6.071 1.00 91.19 195 LEU A CA 1
ATOM 1390 C C . LEU A 1 195 ? -12.729 10.718 6.339 1.00 91.19 195 LEU A C 1
ATOM 1392 O O . LEU A 1 195 ? -13.053 10.973 7.500 1.00 91.19 195 LEU A O 1
ATOM 1396 N N . LEU A 1 196 ? -13.394 11.199 5.285 1.00 90.69 196 LEU A N 1
ATOM 1397 C CA . LEU A 1 196 ? -14.572 12.059 5.390 1.00 90.69 196 LEU A CA 1
ATOM 1398 C C . LEU A 1 196 ? -15.684 11.343 6.154 1.00 90.69 196 LEU A C 1
ATOM 1400 O O . LEU A 1 196 ? -16.213 11.849 7.142 1.00 90.69 196 LEU A O 1
ATOM 1404 N N . VAL A 1 197 ? -15.990 10.122 5.733 1.00 87.31 197 VAL A N 1
ATOM 1405 C CA . VAL A 1 197 ? -17.067 9.328 6.305 1.00 87.31 197 VAL A CA 1
ATOM 1406 C C . VAL A 1 197 ? -16.696 8.811 7.700 1.00 87.31 197 VAL A C 1
ATOM 1408 O O . VAL A 1 197 ? -17.543 8.763 8.595 1.00 87.31 197 VAL A O 1
ATOM 1411 N N . ALA A 1 198 ? -15.418 8.507 7.945 1.00 83.69 198 ALA A N 1
ATOM 1412 C CA . ALA A 1 198 ? -14.934 8.180 9.281 1.00 83.69 198 ALA A CA 1
ATOM 1413 C C . ALA A 1 198 ? -15.049 9.359 10.265 1.00 83.69 198 ALA A C 1
ATOM 1415 O O . ALA A 1 198 ? -15.212 9.129 11.462 1.00 83.69 198 ALA A O 1
ATOM 1416 N N . ARG A 1 199 ? -14.988 10.610 9.794 1.00 84.44 199 ARG A N 1
ATOM 1417 C CA . ARG A 1 199 ? -15.138 11.795 10.652 1.00 84.44 199 ARG A CA 1
ATOM 1418 C C . ARG A 1 199 ? -16.585 12.233 10.834 1.00 84.44 199 ARG A C 1
ATOM 1420 O O . ARG A 1 199 ? -16.973 12.545 11.953 1.00 84.44 199 ARG A O 1
ATOM 1427 N N . LEU A 1 200 ? -17.363 12.269 9.756 1.00 85.06 200 LEU A N 1
ATOM 1428 C CA . LEU A 1 200 ? -18.660 12.951 9.747 1.00 85.06 200 LEU A CA 1
ATOM 1429 C C . LEU A 1 200 ? -19.849 12.042 10.052 1.00 85.06 200 LEU A C 1
ATOM 1431 O O . LEU A 1 200 ? -20.882 12.529 10.500 1.00 85.06 200 LEU A O 1
ATOM 1435 N N . LEU A 1 201 ? -19.736 10.735 9.802 1.00 77.38 201 LEU A N 1
ATOM 1436 C CA . LEU A 1 201 ? -20.895 9.847 9.835 1.00 77.38 201 LEU A CA 1
ATOM 1437 C C . LEU A 1 201 ? -20.903 8.904 11.053 1.00 77.38 201 LEU A C 1
ATOM 1439 O O . LEU A 1 201 ? -19.845 8.423 11.498 1.00 77.38 201 LEU A O 1
ATOM 1443 N N . PRO A 1 202 ? -22.105 8.594 11.586 1.00 73.19 202 PRO A N 1
ATOM 1444 C CA . PRO A 1 202 ? -22.292 7.552 12.589 1.00 73.19 202 PRO A CA 1
ATOM 1445 C C . PRO A 1 202 ? -21.809 6.197 12.070 1.00 73.19 202 PRO A C 1
ATOM 1447 O O . PRO A 1 202 ? -21.842 5.938 10.870 1.00 73.19 202 PRO A O 1
ATOM 1450 N N . ARG A 1 203 ? -21.451 5.287 12.981 1.00 69.19 203 ARG A N 1
ATOM 1451 C CA . ARG A 1 203 ? -20.792 3.988 12.713 1.00 69.19 203 ARG A CA 1
ATOM 1452 C C . ARG A 1 203 ? -21.472 3.060 11.677 1.00 69.19 203 ARG A C 1
ATOM 1454 O O . ARG A 1 203 ? -20.869 2.069 11.296 1.00 69.19 203 ARG A O 1
ATOM 1461 N N . ARG A 1 204 ? -22.696 3.352 11.221 1.00 71.12 204 ARG A N 1
ATOM 1462 C CA . ARG A 1 204 ? -23.543 2.458 10.403 1.00 71.12 204 ARG A CA 1
ATOM 1463 C C . ARG A 1 204 ? -23.330 2.581 8.888 1.00 71.12 204 ARG A C 1
ATOM 1465 O O . ARG A 1 204 ? -23.465 1.600 8.175 1.00 71.12 204 ARG A O 1
ATOM 1472 N N . TRP A 1 205 ? -22.982 3.770 8.408 1.00 80.94 205 TRP A N 1
ATOM 1473 C CA . TRP A 1 205 ? -22.840 4.087 6.979 1.00 80.94 205 TRP A CA 1
ATOM 1474 C C . TRP A 1 205 ? -21.420 4.033 6.383 1.00 80.94 205 TRP A C 1
ATOM 1476 O O . TRP A 1 205 ? -21.326 4.014 5.154 1.00 80.94 205 TRP A O 1
ATOM 1486 N N . PRO A 1 206 ? -20.317 3.984 7.169 1.00 83.06 206 PRO A N 1
ATOM 1487 C CA . PRO A 1 206 ? -18.983 4.085 6.602 1.00 83.06 206 PRO A CA 1
ATOM 1488 C C . PRO A 1 206 ? -18.615 3.095 5.518 1.00 83.06 206 PRO A C 1
ATOM 1490 O O . PRO A 1 206 ? -18.083 3.500 4.487 1.00 83.06 206 PRO A O 1
ATOM 1493 N N . TYR A 1 207 ? -18.949 1.825 5.715 1.00 84.44 207 TYR A N 1
ATOM 1494 C CA . TYR A 1 207 ? -18.629 0.803 4.730 1.00 84.44 207 TYR A CA 1
ATOM 1495 C C . TYR A 1 207 ? -19.438 0.948 3.456 1.00 84.44 207 TYR A C 1
ATOM 1497 O O . TYR A 1 207 ? -18.864 0.785 2.391 1.00 84.44 207 TYR A O 1
ATOM 1505 N N . LEU A 1 208 ? -20.724 1.297 3.545 1.00 87.94 208 LEU A N 1
ATOM 1506 C CA . LEU A 1 208 ? -21.560 1.445 2.356 1.00 87.94 208 LEU A CA 1
ATOM 1507 C C . LEU A 1 208 ? -20.989 2.522 1.426 1.00 87.94 208 LEU A C 1
ATOM 1509 O O . LEU A 1 208 ? -20.772 2.268 0.249 1.00 87.94 208 LEU A O 1
ATOM 1513 N N . LEU A 1 209 ? -20.672 3.701 1.964 1.00 89.50 209 LEU A N 1
ATOM 1514 C CA . LEU A 1 209 ? -20.134 4.799 1.158 1.00 89.50 209 LEU A CA 1
ATOM 1515 C C . LEU A 1 209 ? -18.711 4.526 0.668 1.00 89.50 209 LEU A C 1
ATOM 1517 O O . LEU A 1 209 ? -18.403 4.811 -0.487 1.00 89.50 209 LEU A O 1
ATOM 1521 N N . MET A 1 210 ? -17.853 3.957 1.520 1.00 90.62 210 MET A N 1
ATOM 1522 C CA . MET A 1 210 ? -16.501 3.564 1.117 1.00 90.62 210 MET A CA 1
ATOM 1523 C C . MET A 1 210 ? -16.542 2.516 -0.000 1.00 90.62 210 MET A C 1
ATOM 1525 O O . MET A 1 210 ? -15.801 2.639 -0.968 1.00 90.62 210 MET A O 1
ATOM 1529 N N . PHE A 1 211 ? -17.407 1.507 0.119 1.00 90.44 211 PHE A N 1
ATOM 1530 C CA . PHE A 1 211 ? -17.528 0.419 -0.847 1.00 90.44 211 PHE A CA 1
ATOM 1531 C C . PHE A 1 211 ? -18.129 0.901 -2.168 1.00 90.44 211 PHE A C 1
ATOM 1533 O O . PHE A 1 211 ? -17.615 0.551 -3.224 1.00 90.44 211 PHE A O 1
ATOM 1540 N N . SER A 1 212 ? -19.139 1.777 -2.132 1.00 92.69 212 SER A N 1
ATOM 1541 C CA . SER A 1 212 ? -19.667 2.420 -3.341 1.00 92.69 212 SER A CA 1
ATOM 1542 C C . SER A 1 212 ? -18.610 3.268 -4.048 1.00 92.69 212 SER A C 1
ATOM 1544 O O . SER A 1 212 ? -18.480 3.189 -5.268 1.00 92.69 212 SER A O 1
ATOM 1546 N N . ALA A 1 213 ? -17.824 4.050 -3.299 1.00 93.69 213 ALA A N 1
ATOM 1547 C CA . ALA A 1 213 ? -16.718 4.813 -3.873 1.00 93.69 213 ALA A CA 1
ATOM 1548 C C . ALA A 1 213 ? -15.644 3.889 -4.457 1.00 93.69 213 ALA A C 1
ATOM 1550 O O . ALA A 1 213 ? -15.171 4.128 -5.560 1.00 93.69 213 ALA A O 1
ATOM 1551 N N . TRP A 1 214 ? -15.293 2.812 -3.753 1.00 95.19 214 TRP A N 1
ATOM 1552 C CA . TRP A 1 214 ? -14.342 1.811 -4.228 1.00 95.19 214 TRP A CA 1
ATOM 1553 C C . TRP A 1 214 ? -14.817 1.139 -5.521 1.00 95.19 214 TRP A C 1
ATOM 1555 O O . TRP A 1 214 ? -14.059 1.137 -6.484 1.00 95.19 214 TRP A O 1
ATOM 1565 N N . LEU A 1 215 ? -16.067 0.673 -5.606 1.00 95.56 215 LEU A N 1
ATOM 1566 C CA . LEU A 1 215 ? -16.628 0.094 -6.834 1.00 95.56 215 LEU A CA 1
ATOM 1567 C C . LEU A 1 215 ? -16.665 1.103 -7.988 1.00 95.56 215 LEU A C 1
ATOM 1569 O O . LEU A 1 215 ? -16.240 0.787 -9.096 1.00 95.56 215 LEU A O 1
ATOM 1573 N N . GLY A 1 216 ? -17.138 2.327 -7.736 1.00 94.94 216 GLY A N 1
ATOM 1574 C CA . GLY A 1 216 ? -17.202 3.369 -8.763 1.00 94.94 216 GLY A CA 1
ATOM 1575 C C . GLY A 1 216 ? -15.819 3.773 -9.282 1.00 94.94 216 GLY A C 1
ATOM 1576 O O . GLY A 1 216 ? -15.626 3.940 -10.483 1.00 94.94 216 GLY A O 1
ATOM 1577 N N . LEU A 1 217 ? -14.830 3.873 -8.392 1.00 95.62 217 LEU A N 1
ATOM 1578 C CA . LEU A 1 217 ? -13.448 4.184 -8.760 1.00 95.62 217 LEU A CA 1
ATOM 1579 C C . LEU A 1 217 ? -12.732 2.990 -9.406 1.00 95.62 217 LEU A C 1
ATOM 1581 O O . LEU A 1 217 ? -11.890 3.194 -10.273 1.00 95.62 217 LEU A O 1
ATOM 1585 N N . SER A 1 218 ? -13.109 1.758 -9.063 1.00 94.06 218 SER A N 1
ATOM 1586 C CA . SER A 1 218 ? -12.667 0.562 -9.789 1.00 94.06 218 SER A CA 1
ATOM 1587 C C . SER A 1 218 ? -13.179 0.593 -11.228 1.00 94.06 218 SER A C 1
ATOM 1589 O O . SER A 1 218 ? -12.417 0.369 -12.160 1.00 94.06 218 SER A O 1
ATOM 1591 N N . ALA A 1 219 ? -14.449 0.958 -11.437 1.00 93.06 219 ALA A N 1
ATOM 1592 C CA . ALA A 1 219 ? -14.990 1.131 -12.782 1.00 93.06 219 ALA A CA 1
ATOM 1593 C C . ALA A 1 219 ? -14.227 2.212 -13.567 1.00 93.06 219 ALA A C 1
ATOM 1595 O O . ALA A 1 219 ? -13.938 2.018 -14.744 1.00 93.06 219 ALA A O 1
ATOM 1596 N N . LEU A 1 220 ? -13.832 3.314 -12.917 1.00 92.50 220 LEU A N 1
ATOM 1597 C CA . LEU A 1 220 ? -12.966 4.315 -13.546 1.00 92.50 220 LEU A CA 1
ATOM 1598 C C . LEU A 1 220 ? -11.641 3.697 -14.013 1.00 92.50 220 LEU A C 1
ATOM 1600 O O . LEU A 1 220 ? -11.276 3.884 -15.167 1.00 92.50 220 LEU A O 1
ATOM 1604 N N . VAL A 1 221 ? -10.945 2.946 -13.155 1.00 91.56 221 VAL A N 1
ATOM 1605 C CA . VAL A 1 221 ? -9.679 2.276 -13.5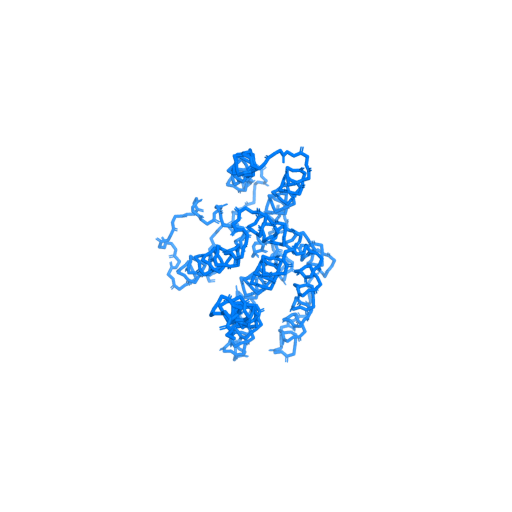11 1.00 91.56 221 VAL A CA 1
ATOM 1606 C C . VAL A 1 221 ? -9.877 1.270 -14.649 1.00 91.56 221 VAL A C 1
ATOM 1608 O O . VAL A 1 221 ? -9.040 1.201 -15.544 1.00 91.56 221 VAL A O 1
ATOM 1611 N N . TRP A 1 222 ? -10.999 0.547 -14.660 1.00 91.62 222 TRP A N 1
ATOM 1612 C CA . TRP A 1 222 ? -11.341 -0.426 -15.700 1.00 91.62 222 TRP A CA 1
ATOM 1613 C C . TRP A 1 222 ? -11.526 0.221 -17.076 1.00 91.62 222 TRP A C 1
ATOM 1615 O O . TRP A 1 222 ? -11.000 -0.269 -18.071 1.00 91.62 222 TRP A O 1
ATOM 1625 N N . TYR A 1 223 ? -12.261 1.334 -17.140 1.00 89.94 223 TYR A N 1
ATOM 1626 C CA . TYR A 1 223 ? -12.578 2.007 -18.404 1.00 89.94 223 TYR A CA 1
ATOM 1627 C C . TYR A 1 223 ? -11.535 3.049 -18.830 1.00 89.94 223 TYR A C 1
ATOM 1629 O O . TYR A 1 223 ? -11.553 3.482 -19.981 1.00 89.94 223 TYR A O 1
ATOM 1637 N N . TRP A 1 224 ? -10.607 3.441 -17.950 1.00 88.62 224 TRP A N 1
ATOM 1638 C CA . TRP A 1 224 ? -9.588 4.451 -18.255 1.00 88.62 224 TRP A CA 1
ATOM 1639 C C . TRP A 1 224 ? -8.756 4.163 -19.510 1.00 88.62 224 TRP A C 1
ATOM 1641 O O . TRP A 1 224 ? -8.623 5.084 -20.306 1.00 88.62 224 TRP A O 1
ATOM 1651 N N . PRO A 1 225 ? -8.268 2.932 -19.765 1.00 81.50 225 PRO A N 1
ATOM 1652 C CA . PRO A 1 225 ? -7.504 2.616 -20.977 1.00 81.50 225 PRO A CA 1
ATOM 1653 C C . PRO A 1 225 ? -8.258 2.952 -22.270 1.00 81.50 225 PRO A C 1
ATOM 1655 O O . PRO A 1 225 ? -7.683 3.473 -23.224 1.00 81.50 225 PRO A O 1
ATOM 1658 N N . VAL A 1 226 ? -9.576 2.714 -22.279 1.00 78.94 226 VAL A N 1
ATOM 1659 C CA . VAL A 1 226 ? -10.460 3.059 -23.404 1.00 78.94 226 VAL A CA 1
ATOM 1660 C C . VAL A 1 226 ? -10.585 4.576 -23.550 1.00 78.94 226 VAL A C 1
ATOM 1662 O O . VAL A 1 226 ? -10.605 5.090 -24.664 1.00 78.94 226 VAL A O 1
ATOM 1665 N N . ILE A 1 227 ? -10.647 5.300 -22.430 1.00 76.25 227 ILE A N 1
ATOM 1666 C CA . ILE A 1 227 ? -10.777 6.763 -22.394 1.00 76.25 227 ILE A CA 1
ATOM 1667 C C . ILE A 1 227 ? -9.465 7.451 -22.799 1.00 76.25 227 ILE A C 1
ATOM 1669 O O . ILE A 1 227 ? -9.495 8.467 -23.490 1.00 76.25 227 ILE A O 1
ATOM 1673 N N . SER A 1 228 ? -8.319 6.919 -22.372 1.00 76.12 228 SER A N 1
ATOM 1674 C CA . SER A 1 228 ? -7.002 7.521 -22.591 1.00 76.12 228 SER A CA 1
ATOM 1675 C C . SER A 1 228 ? -6.323 7.073 -23.885 1.00 76.12 228 SER A C 1
ATOM 1677 O O . SER A 1 228 ? -5.337 7.691 -24.278 1.00 76.12 228 SER A O 1
ATOM 1679 N N . GLY A 1 229 ? -6.818 6.014 -24.537 1.00 69.69 229 GLY A N 1
ATOM 1680 C CA . GLY A 1 229 ? -6.210 5.440 -25.743 1.00 69.69 229 GLY A CA 1
ATOM 1681 C C . GLY A 1 229 ? -4.867 4.742 -25.492 1.00 69.69 229 GLY A C 1
ATOM 1682 O O . GLY A 1 229 ? -4.111 4.531 -26.436 1.00 69.69 229 GLY A O 1
ATOM 1683 N N . ASP A 1 230 ? -4.568 4.401 -24.236 1.00 68.25 230 ASP A N 1
ATOM 1684 C CA . ASP A 1 230 ? -3.305 3.791 -23.799 1.00 68.25 230 ASP A CA 1
ATOM 1685 C C . ASP A 1 230 ? -3.612 2.363 -23.315 1.00 68.25 230 ASP A C 1
ATOM 1687 O O . ASP A 1 230 ? -4.453 2.218 -22.418 1.00 68.25 230 ASP A O 1
ATOM 1691 N N . PRO A 1 231 ? -3.037 1.301 -23.916 1.00 61.72 231 PRO A N 1
ATOM 1692 C CA . PRO A 1 231 ? -3.335 -0.070 -23.520 1.00 61.72 231 PRO A CA 1
ATOM 1693 C C . PRO A 1 231 ? -3.021 -0.297 -22.036 1.00 61.72 231 PRO A C 1
ATOM 1695 O O . PRO A 1 231 ? -2.024 0.172 -21.490 1.00 61.72 231 PRO A O 1
ATOM 1698 N N . ALA A 1 232 ? -3.932 -0.994 -21.363 1.00 56.78 232 ALA A N 1
ATOM 1699 C CA . ALA A 1 232 ? -3.987 -1.065 -19.913 1.00 56.78 232 ALA A CA 1
ATOM 1700 C C . ALA A 1 232 ? -2.760 -1.754 -19.285 1.00 56.78 232 ALA A C 1
ATOM 1702 O O . ALA A 1 232 ? -2.443 -2.881 -19.644 1.00 56.78 232 ALA A O 1
ATOM 1703 N N . MET A 1 233 ? -2.183 -1.162 -18.231 1.00 60.81 233 MET A N 1
ATOM 1704 C CA . MET A 1 233 ? -1.303 -1.866 -17.273 1.00 60.81 233 MET A CA 1
ATOM 1705 C C . MET A 1 233 ? -2.095 -2.696 -16.241 1.00 60.81 233 MET A C 1
ATOM 1707 O O . MET A 1 233 ? -1.650 -2.887 -15.113 1.00 60.81 233 MET A O 1
ATOM 1711 N N . ILE A 1 234 ? -3.324 -3.110 -16.566 1.00 59.50 234 ILE A N 1
ATOM 1712 C CA . ILE A 1 234 ? -4.162 -3.858 -15.616 1.00 59.50 234 ILE A CA 1
ATOM 1713 C C . ILE A 1 234 ? -3.576 -5.256 -15.370 1.00 59.50 234 ILE A C 1
ATOM 1715 O O . ILE A 1 234 ? -3.698 -5.778 -14.259 1.00 59.50 234 ILE A O 1
ATOM 1719 N N . THR A 1 235 ? -2.893 -5.818 -16.369 1.00 57.94 235 THR A N 1
ATOM 1720 C CA . THR A 1 235 ? -2.233 -7.119 -16.288 1.00 57.94 235 THR A CA 1
ATOM 1721 C C . THR A 1 235 ? -1.053 -7.082 -15.316 1.00 57.94 235 THR A C 1
ATOM 1723 O O . THR A 1 235 ? -0.345 -6.079 -15.206 1.00 57.94 235 THR A O 1
ATOM 1726 N N . ALA A 1 236 ? -0.825 -8.187 -14.606 1.00 48.16 236 ALA A N 1
ATOM 1727 C CA . ALA A 1 236 ? 0.391 -8.371 -13.821 1.00 48.16 236 ALA A CA 1
ATOM 1728 C C . ALA A 1 236 ? 1.649 -8.230 -14.702 1.00 48.16 236 ALA A C 1
ATOM 1730 O O . ALA A 1 236 ? 1.569 -8.480 -15.908 1.00 48.16 236 ALA A O 1
ATOM 1731 N N . PRO A 1 237 ? 2.790 -7.810 -14.126 1.00 45.72 237 PRO A N 1
ATOM 1732 C CA . PRO A 1 237 ? 4.046 -7.750 -14.862 1.00 45.72 237 PRO A CA 1
ATOM 1733 C C . PRO A 1 237 ? 4.387 -9.148 -15.398 1.00 45.72 237 PRO A C 1
ATOM 1735 O O . PRO A 1 237 ? 4.430 -10.105 -14.625 1.00 45.72 237 PRO A O 1
ATOM 1738 N N . SER A 1 238 ? 4.556 -9.244 -16.718 1.00 45.06 238 SER A N 1
ATOM 1739 C CA . SER A 1 238 ? 4.975 -10.440 -17.461 1.00 45.06 238 SER A CA 1
ATOM 1740 C C . SER A 1 238 ? 6.478 -10.454 -17.680 1.00 45.06 238 SER A C 1
ATOM 1742 O O . SER A 1 238 ? 6.960 -9.393 -18.146 1.00 45.06 238 SER A O 1
#

Radius of gyration: 17.71 Å; chains: 1; bounding box: 45×31×68 Å

Secondary structure (DSSP, 8-state):
---THHHHHHHHHHHHHHHHHIIIIIHHHHHHHHTTT-HHHHHHHHHHHHHHHHHIIIIIHHHHHS-HHHHHHHHHHHHHHHHHHHHHTTPPPPSSHHHHHHHHHHHHHHHHHHHHHHHHHHGGGHHHHHHHHHHHHHHHHHHHHHSTTSS-HHHHTT-HHHHHHHHHHHHHHS--TTTTHHHHHHHHHHHHHHHHHHHHS-TTSHHHHHHHHHHHHHHHHHHHHHHHTS--TTSPP-

Sequence (238 aa):
MNSPTNAHRAAWPVLAWLTVALLGIAAPTIALLALAETLQPLLDAGGPILALGLMGLGMIAAAASGRLWVGVVLALLGGVWLIGLAGALGMPPLLQPLFLGFAIVIATLSFTARGALFARSALDKGWLIALFVVAGEAAFLITAWVEPGSLPDWLLVLLPAQWANMAFQAALTGKGTTAAIAPLIALGGTAATTLLVARLLPRRWPYLLMFSAWLGLSALVWYWPVISGDPAMITAPS